Protein AF-A0A2P6V5V7-F1 (afdb_monomer_lite)

Radius of gyration: 40.24 Å; chains: 1; bounding box: 104×75×108 Å

Sequence (372 aa):
MPCLPVAATAAQQLISLRGFRGSRVQQALGVVDKLHEEAHAVVVPAEGKPRHLWEVLEFRSNGNIVETVLSDINANFHSSAGELQRLIPIQRKLTEIQNDVQEVLEAIGDVANDDNEMKKICISERLGRTAAMAQAAKSDHPLTHVPPQLASSGGRTPEMRMGSAILESYEFKLQGTHSSLKETLENIEQTRTVWHMQLDHQRNRVLRINLLISIMSLGSVMGAMPAAFFGMNLSSGLEEVPGVFWPVVQTSLAFGLACTALTYGYYKIGPKRRYKARLRDMRSLRDLLIYHLDDLDDVLDQVKDRARRGVGVTRKEFHHIVKEAVRGKPMSKEEVDLLYRVFDTNKDGFLELTEMVRVEEHIDDEFSRTHM

InterPro domains:
  IPR002048 EF-hand domain [PS50222] (331-366)
  IPR002048 EF-hand domain [cd00051] (313-358)
  IPR011992 EF-hand domain pair [SSF47473] (313-359)
  IPR018247 EF-Hand 1, calcium-binding site [PS00018] (344-356)
  IPR039204 Magnesium transporter MRS2-like [PTHR13890] (70-266)

pLDDT: mean 70.82, std 19.42, range [28.41, 94.44]

Organism: NCBI:txid554055

Foldseek 3Di:
DDDDDPDPPPPPPDPDDPDDDDDDDVVPVVVPVVVVPPPDDPDDDDDDDDDDPVVVVVPDPDPVPVVVVCVVLVVVLCVLVVVLVVLVVVLVVLVVVLVVLVVVLVVLVVCLPDPVSLVVVPVVVVVVVVVVVVVVVVDPDPDPPPDPVVPPPPDQDPVSVVSSVVSVVVSVVSVVVSVVSVVVSVVSVVVSVVSVVVSVVSVVVVVVVVVLVVLLVQLVCQLCVLVVVVVDPDPPVQVPDPPSVVVSNVVSNVRSVVSSVVVVCCVVVVVVVVVVVVVLLVVLVVCCVPQPPVLVVQLLVVQLVVLVVVFFQALVNSLVSQQVSDPDDRRDPSNSVSVQVVQPPVPPRTRHNVSSVVVVVVVVVVVVVVVD

Secondary structure (DSSP, 8-state):
--------SSSSS----------TTTTTTSSTTTTTT----------S----HHHHHHS--STHHHHHHHHHHHHHHHHHHHHHHHHHHHHHHHHHHHHHHHHHHHHHHHHHH-HHHHHHH-HHHHHHHHHHHHHHTT--S--S---GGG---SS--HHHHHHHHHHHHHHHHHHHHHHHHHHHHHHHHHHHHHHHHHHHHHHHHHHHHHHHHHHHHHHHHHHHHHHHHHTSS---S-SSSTT-HHHHHHHHHHHHHHHHHHHHHHHHHHHHHHHHHHHHHHHHHHHHHHHSHHHHHHHHHHHHHHHTTT--EEHHHHHHHHHHH--SSPPPHHHHHHHHHHH-SS-SSEE-HHHHHHHHHHHHHHHHHH--

Structure (mmCIF, N/CA/C/O backbone):
data_AF-A0A2P6V5V7-F1
#
_entry.id   AF-A0A2P6V5V7-F1
#
loop_
_atom_site.group_PDB
_atom_site.id
_atom_site.type_symbol
_atom_site.label_atom_id
_atom_site.label_alt_id
_atom_site.label_comp_id
_atom_site.label_asym_id
_atom_site.label_entity_id
_atom_site.label_seq_id
_atom_site.pdbx_PDB_ins_code
_atom_site.Cartn_x
_atom_site.Cartn_y
_atom_site.Cartn_z
_atom_site.occupancy
_atom_site.B_iso_or_equiv
_atom_site.auth_seq_id
_atom_site.auth_comp_id
_atom_site.auth_asym_id
_atom_site.auth_atom_id
_atom_site.pdbx_PDB_model_num
ATOM 1 N N . MET A 1 1 ? 10.209 54.767 -6.754 1.00 30.48 1 MET A N 1
ATOM 2 C CA . MET A 1 1 ? 10.778 54.553 -5.407 1.00 30.48 1 MET A CA 1
ATOM 3 C C . MET A 1 1 ? 9.628 54.617 -4.413 1.00 30.48 1 MET A C 1
ATOM 5 O O . MET A 1 1 ? 8.764 55.464 -4.602 1.00 30.48 1 MET A O 1
ATOM 9 N N . PRO A 1 2 ? 9.530 53.642 -3.506 1.00 40.81 2 PRO A N 1
ATOM 10 C CA . PRO A 1 2 ? 8.288 52.911 -3.247 1.00 40.81 2 PRO A CA 1
ATOM 11 C C . PRO A 1 2 ? 7.766 53.135 -1.822 1.00 40.81 2 PRO A C 1
ATOM 13 O O . PRO A 1 2 ? 8.550 53.517 -0.967 1.00 40.81 2 PRO A O 1
ATOM 16 N N . CYS A 1 3 ? 6.495 52.820 -1.546 1.00 29.88 3 CYS A N 1
ATOM 17 C CA . CYS A 1 3 ? 6.087 52.333 -0.223 1.00 29.88 3 CYS A CA 1
ATOM 18 C C . CYS A 1 3 ? 4.812 51.472 -0.303 1.00 29.88 3 CYS A C 1
ATOM 20 O O . CYS A 1 3 ? 3.781 51.879 -0.829 1.00 29.88 3 CYS A O 1
ATOM 22 N N . LEU A 1 4 ? 5.007 50.258 0.208 1.00 35.53 4 LEU A N 1
ATOM 23 C CA . LEU A 1 4 ? 4.166 49.078 0.440 1.00 35.53 4 LEU A CA 1
ATOM 24 C C . LEU A 1 4 ? 3.046 49.323 1.497 1.00 35.53 4 LEU A C 1
ATOM 26 O O . LEU A 1 4 ? 2.938 50.434 2.011 1.00 35.53 4 LEU A O 1
ATOM 30 N N . PRO A 1 5 ? 2.169 48.336 1.795 1.00 43.34 5 PRO A N 1
ATOM 31 C CA . PRO A 1 5 ? 0.727 48.515 1.849 1.00 43.34 5 PRO A CA 1
ATOM 32 C C . PRO A 1 5 ? 0.117 48.379 3.253 1.00 43.34 5 PRO A C 1
ATOM 34 O O . PRO A 1 5 ? 0.712 47.878 4.206 1.00 43.34 5 PRO A O 1
ATOM 37 N N . VAL A 1 6 ? -1.143 48.799 3.329 1.00 38.38 6 VAL A N 1
ATOM 38 C CA . VAL A 1 6 ? -2.053 48.677 4.469 1.00 38.38 6 VAL A CA 1
ATOM 39 C C . VAL A 1 6 ? -2.501 47.219 4.627 1.00 38.38 6 VAL A C 1
ATOM 41 O O . VAL A 1 6 ? -3.401 46.763 3.931 1.00 38.38 6 VAL A O 1
ATOM 44 N N . ALA A 1 7 ? -1.870 46.485 5.545 1.00 32.78 7 ALA A N 1
ATOM 45 C CA . ALA A 1 7 ? -2.380 45.212 6.076 1.00 32.78 7 ALA A CA 1
ATOM 46 C C . ALA A 1 7 ? -1.884 44.937 7.515 1.00 32.78 7 ALA A C 1
ATOM 48 O O . ALA A 1 7 ? -1.758 43.792 7.936 1.00 32.78 7 ALA A O 1
ATOM 49 N N . ALA A 1 8 ? -1.579 45.994 8.278 1.00 34.41 8 ALA A N 1
ATOM 50 C CA . ALA A 1 8 ? -0.990 45.911 9.620 1.00 34.41 8 ALA A CA 1
ATOM 51 C C . ALA A 1 8 ? -1.989 46.184 10.763 1.00 34.41 8 ALA A C 1
ATOM 53 O O . ALA A 1 8 ? -1.580 46.467 11.885 1.00 34.41 8 ALA A O 1
ATOM 54 N N . THR A 1 9 ? -3.300 46.100 10.520 1.00 37.56 9 THR A N 1
ATOM 55 C CA . THR A 1 9 ? -4.314 46.513 11.511 1.00 37.56 9 THR A CA 1
ATOM 56 C C . THR A 1 9 ? -5.326 45.408 11.814 1.00 37.56 9 THR A C 1
ATOM 58 O O . THR A 1 9 ? -6.528 45.633 11.837 1.00 37.56 9 THR A O 1
ATOM 61 N N . ALA A 1 10 ? -4.827 44.195 12.057 1.00 30.39 10 ALA A N 1
ATOM 62 C CA . ALA A 1 10 ? -5.596 43.112 12.684 1.00 30.39 10 ALA A CA 1
ATOM 63 C C . ALA A 1 10 ? -4.746 42.251 13.645 1.00 30.39 10 ALA A C 1
ATOM 65 O O . ALA A 1 10 ? -5.165 41.178 14.060 1.00 30.39 10 ALA A O 1
ATOM 66 N N . ALA A 1 11 ? -3.548 42.720 14.021 1.00 32.75 11 ALA A N 1
ATOM 67 C CA . ALA A 1 11 ? -2.608 41.999 14.887 1.00 32.75 11 ALA A CA 1
ATOM 68 C C . ALA A 1 11 ? -2.654 42.448 16.364 1.00 32.75 11 ALA A C 1
ATOM 70 O O . ALA A 1 11 ? -1.737 42.155 17.127 1.00 32.75 11 ALA A O 1
ATOM 71 N N . GLN A 1 12 ? -3.694 43.176 16.786 1.00 35.03 12 GLN A N 1
ATOM 72 C CA . GLN A 1 12 ? -3.687 43.873 18.081 1.00 35.03 12 GLN A CA 1
ATOM 73 C C . GLN A 1 12 ? -4.920 43.653 18.959 1.00 35.03 12 GLN A C 1
ATOM 75 O O . GLN A 1 12 ? -5.215 44.454 19.840 1.00 35.03 12 GLN A O 1
ATOM 80 N N . GLN A 1 13 ? -5.583 42.511 18.794 1.00 33.59 13 GLN A N 1
ATOM 81 C CA . GLN A 1 13 ? -6.453 41.935 19.816 1.00 33.59 13 GLN A CA 1
ATOM 82 C C . GLN A 1 13 ? -6.222 40.428 19.848 1.00 33.59 13 GLN A C 1
ATOM 84 O O . GLN A 1 13 ? -6.780 39.713 19.030 1.00 33.59 13 GLN A O 1
ATOM 89 N N . LEU A 1 14 ? -5.336 39.989 20.749 1.00 29.20 14 LEU A N 1
ATOM 90 C CA . LEU A 1 14 ? -5.331 38.694 21.467 1.00 29.20 14 LEU A CA 1
ATOM 91 C C . LEU A 1 14 ? -3.939 38.402 22.071 1.00 29.20 14 LEU A C 1
ATOM 93 O O . LEU A 1 14 ? -3.447 37.278 22.068 1.00 29.20 14 LEU A O 1
ATOM 97 N N . ILE A 1 15 ? -3.301 39.424 22.653 1.00 33.56 15 ILE A N 1
ATOM 98 C CA . ILE A 1 15 ? -2.250 39.241 23.662 1.00 33.56 15 ILE A CA 1
ATOM 99 C C . ILE A 1 15 ? -2.913 39.460 25.017 1.00 33.56 15 ILE A C 1
ATOM 101 O O . ILE A 1 15 ? -2.916 40.565 25.541 1.00 33.56 15 ILE A O 1
ATOM 105 N N . SER A 1 16 ? -3.548 38.417 25.539 1.00 30.98 16 SER A N 1
ATOM 106 C CA . SER A 1 16 ? -3.687 38.147 26.973 1.00 30.98 16 SER A CA 1
ATOM 107 C C . SER A 1 16 ? -4.599 36.939 27.114 1.00 30.98 16 SER A C 1
ATOM 109 O O . SER A 1 16 ? -5.810 37.062 26.997 1.00 30.98 16 SER A O 1
ATOM 111 N N . LEU A 1 17 ? -3.994 35.764 27.266 1.00 29.59 17 LEU A N 1
ATOM 112 C CA . LEU A 1 17 ? -4.417 34.695 28.176 1.00 29.59 17 LEU A CA 1
ATOM 113 C C . LEU A 1 17 ? -3.411 33.557 28.009 1.00 29.59 17 LEU A C 1
ATOM 115 O O . LEU A 1 17 ? -3.624 32.526 27.379 1.00 29.59 17 LEU A O 1
ATOM 119 N N . ARG A 1 18 ? -2.228 33.828 28.555 1.00 35.03 18 ARG A N 1
ATOM 120 C CA . ARG A 1 18 ? -1.159 32.864 28.759 1.00 35.03 18 ARG A CA 1
ATOM 121 C C . ARG A 1 18 ? -1.463 32.178 30.091 1.00 35.03 18 ARG A C 1
ATOM 123 O O . ARG A 1 18 ? -1.219 32.762 31.140 1.00 35.03 18 ARG A O 1
ATOM 130 N N . GLY A 1 19 ? -2.011 30.969 30.058 1.00 32.53 19 GLY A N 1
ATOM 131 C CA . GLY A 1 19 ? -2.223 30.187 31.274 1.00 32.53 19 GLY A CA 1
ATOM 132 C C . GLY A 1 19 ? -2.954 28.877 31.014 1.00 32.53 19 GLY A C 1
ATOM 133 O O . GLY A 1 19 ? -4.085 28.897 30.562 1.00 32.53 19 GLY A O 1
ATOM 134 N N . PHE A 1 20 ? -2.300 27.768 31.370 1.00 29.66 20 PHE A N 1
ATOM 135 C CA . PHE A 1 20 ? -2.812 26.390 31.429 1.00 29.66 20 PHE A CA 1
ATOM 136 C C . PHE A 1 20 ? -2.824 25.528 30.149 1.00 29.66 20 PHE A C 1
ATOM 138 O O . PHE A 1 20 ? -3.820 25.335 29.468 1.00 29.66 20 PHE A O 1
ATOM 145 N N . ARG A 1 21 ? -1.649 24.928 29.903 1.00 38.50 21 ARG A N 1
ATOM 146 C CA . ARG A 1 21 ? -1.408 23.471 29.799 1.00 38.50 21 ARG A CA 1
ATOM 147 C C . ARG A 1 21 ? -2.552 22.575 29.272 1.00 38.50 21 ARG A C 1
ATOM 149 O O . ARG A 1 21 ? -3.440 22.204 30.025 1.00 38.50 21 ARG A O 1
ATOM 156 N N . GLY A 1 22 ? -2.299 22.005 28.088 1.00 38.75 22 GLY A N 1
ATOM 157 C CA . GLY A 1 22 ? -2.380 20.555 27.856 1.00 38.75 22 GLY A CA 1
ATOM 158 C C . GLY A 1 22 ? -3.547 20.042 27.008 1.00 38.75 22 GLY A C 1
ATOM 159 O O . GLY A 1 22 ? -4.610 19.779 27.540 1.00 38.75 22 GLY A O 1
ATOM 160 N N . SER A 1 23 ? -3.310 19.763 25.721 1.00 32.62 23 SER A N 1
ATOM 161 C CA . SER A 1 23 ? -3.599 18.462 25.082 1.00 32.62 23 SER A CA 1
ATOM 162 C C . SER A 1 23 ? -3.150 18.469 23.610 1.00 32.62 23 SER A C 1
ATOM 164 O O . SER A 1 23 ? -3.018 19.510 22.970 1.00 32.62 23 SER A O 1
ATOM 166 N N . ARG A 1 24 ? -2.839 17.278 23.098 1.00 36.53 24 ARG A N 1
ATOM 167 C CA . ARG A 1 24 ? -2.073 16.973 21.877 1.00 36.53 24 ARG A CA 1
ATOM 168 C C . ARG A 1 24 ? -2.806 17.184 20.540 1.00 36.53 24 ARG A C 1
ATOM 170 O O . ARG A 1 24 ? -2.356 16.659 19.530 1.00 36.53 24 ARG A O 1
ATOM 177 N N . VAL A 1 25 ? -3.899 17.939 20.482 1.00 38.09 25 VAL A N 1
ATOM 178 C CA . VAL A 1 25 ? -4.770 17.935 19.286 1.00 38.09 25 VAL A CA 1
ATOM 179 C C . VAL A 1 25 ? -4.465 19.069 18.291 1.00 38.09 25 VAL A C 1
ATOM 181 O O . VAL A 1 25 ? -4.728 18.929 17.103 1.00 38.09 25 VAL A O 1
ATOM 184 N N . GLN A 1 26 ? -3.782 20.146 18.697 1.00 34.56 26 GLN A N 1
ATOM 185 C CA . GLN A 1 26 ? -3.394 21.223 17.762 1.00 34.56 26 GLN A CA 1
ATOM 186 C C . GLN A 1 26 ? -2.060 21.003 17.025 1.00 34.56 26 GLN A C 1
ATOM 188 O O . GLN A 1 26 ? -1.773 21.716 16.067 1.00 34.56 26 GLN A O 1
ATOM 193 N N . GLN A 1 27 ? -1.259 20.001 17.403 1.00 38.09 27 GLN A N 1
ATOM 194 C CA . GLN A 1 27 ? -0.023 19.669 16.677 1.00 38.09 27 GLN A CA 1
ATOM 195 C C . GLN A 1 27 ? -0.263 18.887 15.377 1.00 38.09 27 GLN A C 1
ATOM 197 O O . GLN A 1 27 ? 0.656 18.777 14.575 1.00 38.09 27 GLN A O 1
ATOM 202 N N . ALA A 1 28 ? -1.475 18.380 15.129 1.00 33.62 28 ALA A N 1
ATOM 203 C CA . ALA A 1 28 ? -1.758 17.562 13.948 1.00 33.62 28 ALA A CA 1
ATOM 204 C C . ALA A 1 28 ? -2.157 18.376 12.701 1.00 33.62 28 ALA A C 1
ATOM 206 O O . ALA A 1 28 ? -1.912 17.933 11.583 1.00 33.62 28 ALA A O 1
ATOM 207 N N . LEU A 1 29 ? -2.718 19.580 12.861 1.00 35.28 29 LEU A N 1
ATOM 208 C CA . LEU A 1 29 ? -3.257 20.361 11.733 1.00 35.28 29 LEU A CA 1
ATOM 209 C C . LEU A 1 29 ? -2.297 21.423 11.174 1.00 35.28 29 LEU A C 1
ATOM 211 O O . LEU A 1 29 ? -2.483 21.871 10.051 1.00 35.28 29 LEU A O 1
ATOM 215 N N . GLY A 1 30 ? -1.223 21.765 11.892 1.00 32.75 30 GLY A N 1
ATOM 216 C CA . GLY A 1 30 ? -0.144 22.614 11.362 1.00 32.75 30 GLY A CA 1
ATOM 217 C C . GLY A 1 30 ? 0.934 21.855 10.576 1.00 32.75 30 GLY A C 1
ATOM 218 O O . GLY A 1 30 ? 1.826 22.478 10.008 1.00 32.75 30 GLY A O 1
ATOM 219 N N . VAL A 1 31 ? 0.888 20.518 10.562 1.00 36.81 31 VAL A N 1
ATOM 220 C CA . VAL A 1 31 ? 1.927 19.668 9.951 1.00 36.81 31 VAL A CA 1
ATOM 221 C C . VAL A 1 31 ? 1.595 19.307 8.500 1.00 36.81 31 VAL A C 1
ATOM 223 O O . VAL A 1 31 ? 2.505 19.046 7.721 1.00 36.81 31 VAL A O 1
ATOM 226 N N . VAL A 1 32 ? 0.325 19.359 8.090 1.00 35.25 32 VAL A N 1
ATOM 227 C CA . VAL A 1 32 ? -0.070 18.965 6.726 1.00 35.25 32 VAL A CA 1
ATOM 228 C C . VAL A 1 32 ? 0.287 20.037 5.688 1.00 35.25 32 VAL A C 1
ATOM 230 O O . VAL A 1 32 ? 0.811 19.682 4.637 1.00 35.25 32 VAL A O 1
ATOM 233 N N . ASP A 1 33 ? 0.162 21.329 6.008 1.00 32.59 33 ASP A N 1
ATOM 234 C CA . ASP A 1 33 ? 0.596 22.401 5.090 1.00 32.59 33 ASP A CA 1
ATOM 235 C C . ASP A 1 33 ? 2.107 22.678 5.142 1.00 32.59 33 ASP A C 1
ATOM 237 O O . ASP A 1 33 ? 2.679 23.194 4.185 1.00 32.59 33 ASP A O 1
ATOM 241 N N . LYS A 1 34 ? 2.803 22.254 6.207 1.00 33.31 34 LYS A N 1
ATOM 242 C CA . LYS A 1 34 ? 4.270 22.368 6.299 1.00 33.31 34 LYS A CA 1
ATOM 243 C C . LYS A 1 34 ? 5.037 21.230 5.618 1.00 33.31 34 LYS A C 1
ATOM 245 O O . LYS A 1 34 ? 6.226 21.375 5.346 1.00 33.31 34 LYS A O 1
ATOM 250 N N . LEU A 1 35 ? 4.376 20.117 5.292 1.00 30.28 35 LEU A N 1
ATOM 251 C CA . LEU A 1 35 ? 4.998 18.975 4.608 1.00 30.28 35 LEU A CA 1
ATOM 252 C C . LEU A 1 35 ? 5.067 19.122 3.079 1.00 30.28 35 LEU A C 1
ATOM 254 O O . LEU A 1 35 ? 5.766 18.338 2.437 1.00 30.28 35 LEU A O 1
ATOM 258 N N . HIS A 1 36 ? 4.400 20.120 2.489 1.00 34.56 36 HIS A N 1
ATOM 259 C CA . HIS A 1 36 ? 4.520 20.396 1.053 1.00 34.56 36 HIS A CA 1
ATOM 260 C C . HIS A 1 36 ? 5.715 21.316 0.722 1.00 34.56 36 HIS A C 1
ATOM 262 O O . HIS A 1 36 ? 6.181 21.323 -0.418 1.00 34.56 36 HIS A O 1
ATOM 268 N N . GLU A 1 37 ? 6.266 22.049 1.698 1.00 37.75 37 GLU A N 1
ATOM 269 C CA . GLU A 1 37 ? 7.321 23.048 1.442 1.00 37.75 37 GLU A CA 1
ATOM 270 C C . GLU A 1 37 ? 8.671 22.755 2.135 1.00 37.75 37 GLU A C 1
ATOM 272 O O . GLU A 1 37 ? 9.689 23.313 1.736 1.00 37.75 37 GLU A O 1
ATOM 277 N N . GLU A 1 38 ? 8.743 21.795 3.071 1.00 30.23 38 GLU A N 1
ATOM 278 C CA . GLU A 1 38 ? 9.989 21.414 3.774 1.00 30.23 38 GLU A CA 1
ATOM 279 C C . GLU A 1 38 ? 10.394 19.929 3.596 1.00 30.23 38 GLU A C 1
ATOM 281 O O . GLU A 1 38 ? 10.927 19.294 4.504 1.00 30.23 38 GLU A O 1
ATOM 286 N N . ALA A 1 39 ? 10.243 19.350 2.398 1.00 32.66 39 ALA A N 1
ATOM 287 C CA . ALA A 1 39 ? 10.830 18.036 2.060 1.00 32.66 39 ALA A CA 1
ATOM 288 C C . ALA A 1 39 ? 12.361 18.087 1.810 1.00 32.66 39 ALA A C 1
ATOM 290 O O . ALA A 1 39 ? 12.907 17.325 1.011 1.00 32.66 39 ALA A O 1
ATOM 291 N N . HIS A 1 40 ? 13.063 18.984 2.503 1.00 35.44 40 HIS A N 1
ATOM 292 C CA . HIS A 1 40 ? 14.517 19.097 2.520 1.00 35.44 40 HIS A CA 1
ATOM 293 C C . HIS A 1 40 ? 14.997 19.395 3.944 1.00 35.44 40 HIS A C 1
ATOM 295 O O . HIS A 1 40 ? 15.332 20.531 4.243 1.00 35.44 40 HIS A O 1
ATOM 301 N N . ALA A 1 41 ? 15.057 18.381 4.814 1.00 28.41 41 ALA A N 1
ATOM 302 C CA . ALA A 1 41 ? 16.005 18.345 5.938 1.00 28.41 41 ALA A CA 1
ATOM 303 C C . ALA A 1 41 ? 15.940 17.008 6.701 1.00 28.41 41 ALA A C 1
ATOM 305 O O . ALA A 1 41 ? 15.395 16.920 7.796 1.00 28.41 41 ALA A O 1
ATOM 306 N N . VAL A 1 42 ? 16.576 15.965 6.164 1.00 29.41 42 VAL A N 1
ATOM 307 C CA . VAL A 1 42 ? 17.309 15.032 7.034 1.00 29.41 42 VAL A CA 1
ATOM 308 C C . VAL A 1 42 ? 18.749 15.528 7.012 1.00 29.41 42 VAL A C 1
ATOM 310 O O . VAL A 1 42 ? 19.419 15.470 5.983 1.00 29.41 42 VAL A O 1
ATOM 313 N N . VAL A 1 43 ? 19.175 16.125 8.124 1.00 28.64 43 VAL A N 1
ATOM 314 C CA . VAL A 1 43 ? 20.498 16.731 8.291 1.00 28.64 43 VAL A CA 1
ATOM 315 C C . VAL A 1 43 ? 21.552 15.626 8.373 1.00 28.64 43 VAL A C 1
ATOM 317 O O . VAL A 1 43 ? 21.651 14.922 9.373 1.00 28.64 43 VAL A O 1
ATOM 320 N N . VAL A 1 44 ? 22.365 15.509 7.325 1.00 30.09 44 VAL A N 1
ATOM 321 C CA . VAL A 1 44 ? 23.724 14.953 7.385 1.00 30.09 44 VAL A CA 1
ATOM 322 C C . VAL A 1 44 ? 24.667 16.121 7.068 1.00 30.09 44 VAL A C 1
ATOM 324 O O . VAL A 1 44 ? 24.418 16.831 6.091 1.00 30.09 44 VAL A O 1
ATOM 327 N N . PRO A 1 45 ? 25.711 16.390 7.872 1.00 35.19 45 PRO A N 1
ATOM 328 C CA . PRO A 1 45 ? 26.550 17.561 7.671 1.00 35.19 45 PRO A CA 1
ATOM 329 C C . PRO A 1 45 ? 27.582 17.276 6.574 1.00 35.19 45 PRO A C 1
ATOM 331 O O . PRO A 1 45 ? 28.549 16.563 6.819 1.00 35.19 45 PRO A O 1
ATOM 334 N N . ALA A 1 46 ? 27.373 17.817 5.372 1.00 33.72 46 ALA A N 1
ATOM 335 C CA . ALA A 1 46 ? 28.436 18.201 4.433 1.00 33.72 46 ALA A CA 1
ATOM 336 C C . ALA A 1 46 ? 27.843 18.968 3.233 1.00 33.72 46 ALA A C 1
ATOM 338 O O . ALA A 1 46 ? 27.150 18.401 2.394 1.00 33.72 46 ALA A O 1
ATOM 339 N N . GLU A 1 47 ? 28.108 20.274 3.212 1.00 36.91 47 GLU A N 1
ATOM 340 C CA . GLU A 1 47 ? 28.182 21.201 2.070 1.00 36.91 47 GLU A CA 1
ATOM 341 C C . GLU A 1 47 ? 27.425 20.863 0.759 1.00 36.91 47 GLU A C 1
ATOM 343 O O . GLU A 1 47 ? 27.907 20.175 -0.136 1.00 36.91 47 GLU A O 1
ATOM 348 N N . GLY A 1 48 ? 26.271 21.512 0.575 1.00 40.59 48 GLY A N 1
ATOM 349 C CA . GLY A 1 48 ? 26.114 22.509 -0.494 1.00 40.59 48 GLY A CA 1
ATOM 350 C C . GLY A 1 48 ? 26.277 22.103 -1.967 1.00 40.59 48 GLY A C 1
ATOM 351 O O . GLY A 1 48 ? 26.833 22.894 -2.724 1.00 40.59 48 GLY A O 1
ATOM 352 N N . LYS A 1 49 ? 25.772 20.948 -2.425 1.00 37.19 49 LYS A N 1
ATOM 353 C CA . LYS A 1 49 ? 25.354 20.753 -3.837 1.00 37.19 49 LYS A CA 1
ATOM 354 C C . LYS A 1 49 ? 24.458 19.512 -4.000 1.00 37.19 49 LYS A C 1
ATOM 356 O O . LYS A 1 49 ? 24.758 18.485 -3.394 1.00 37.19 49 LYS A O 1
ATOM 361 N N . PRO A 1 50 ? 23.387 19.551 -4.819 1.00 37.66 50 PRO A N 1
ATOM 362 C CA . PRO A 1 50 ? 22.567 18.372 -5.088 1.00 37.66 50 PRO A CA 1
ATOM 363 C C . PRO A 1 50 ? 23.367 17.381 -5.940 1.00 37.66 50 PRO A C 1
ATOM 365 O O . PRO A 1 50 ? 23.553 17.590 -7.137 1.00 37.66 50 PRO A O 1
ATOM 368 N N . ARG A 1 51 ? 23.871 16.317 -5.313 1.00 37.34 51 ARG A N 1
ATOM 369 C CA . ARG A 1 51 ? 24.590 15.246 -6.009 1.00 37.34 51 ARG A CA 1
ATOM 370 C C . ARG A 1 51 ? 23.626 14.174 -6.492 1.00 37.34 51 ARG A C 1
ATOM 372 O O . ARG A 1 51 ? 22.704 13.771 -5.781 1.00 37.34 51 ARG A O 1
ATOM 379 N N . HIS A 1 52 ? 23.835 13.718 -7.718 1.00 34.44 52 HIS A N 1
ATOM 380 C CA . HIS A 1 52 ? 23.022 12.672 -8.321 1.00 34.44 52 HIS A CA 1
ATOM 381 C C . HIS A 1 52 ? 23.413 11.284 -7.789 1.00 34.44 52 HIS A C 1
ATOM 383 O O . HIS A 1 52 ? 24.545 11.054 -7.379 1.00 34.44 52 HIS A O 1
ATOM 389 N N . LEU A 1 53 ? 22.470 10.336 -7.829 1.00 40.03 53 LEU A N 1
ATOM 390 C CA . LEU A 1 53 ? 22.606 8.956 -7.326 1.00 40.03 53 LEU A CA 1
ATOM 391 C C . LEU A 1 53 ? 23.887 8.233 -7.792 1.00 40.03 53 LEU A C 1
ATOM 393 O O . LEU A 1 53 ? 24.418 7.405 -7.059 1.00 40.03 53 LEU A O 1
ATOM 397 N N . TRP A 1 54 ? 24.399 8.562 -8.979 1.00 44.69 54 TRP A N 1
ATOM 398 C CA . TRP A 1 54 ? 25.645 8.004 -9.510 1.00 44.69 54 TRP A CA 1
ATOM 399 C C . TRP A 1 54 ? 26.915 8.595 -8.866 1.00 44.69 54 TRP A C 1
ATOM 401 O O . TRP A 1 54 ? 27.861 7.852 -8.646 1.00 44.69 54 TRP A O 1
ATOM 411 N N . GLU A 1 55 ? 26.916 9.861 -8.432 1.00 40.44 55 GLU A N 1
ATOM 412 C CA . GLU A 1 55 ? 28.032 10.482 -7.685 1.00 40.44 55 GLU A CA 1
ATOM 413 C C . GLU A 1 55 ? 28.198 9.889 -6.271 1.00 40.44 55 GLU A C 1
ATOM 415 O O . GLU A 1 55 ? 29.288 9.897 -5.704 1.00 40.44 55 GLU A O 1
ATOM 420 N N . VAL A 1 56 ? 27.113 9.357 -5.697 1.00 42.31 56 VAL A N 1
ATOM 421 C CA . VAL A 1 56 ? 27.119 8.644 -4.406 1.00 42.31 56 VAL A CA 1
ATOM 422 C C . VAL A 1 56 ? 27.591 7.194 -4.568 1.00 42.31 56 VAL A C 1
ATOM 424 O O . VAL A 1 56 ? 28.243 6.657 -3.674 1.00 42.31 56 VAL A O 1
ATOM 427 N N . LEU A 1 57 ? 27.292 6.569 -5.711 1.00 40.47 57 LEU A N 1
ATOM 428 C CA . LEU A 1 57 ? 27.739 5.214 -6.049 1.00 40.47 57 LEU A CA 1
ATOM 429 C C . LEU A 1 57 ? 29.231 5.161 -6.407 1.00 40.47 57 LEU A C 1
ATOM 431 O O . LEU A 1 57 ? 29.899 4.190 -6.065 1.00 40.47 57 LEU A O 1
ATOM 435 N N . GLU A 1 58 ? 29.764 6.206 -7.039 1.00 43.19 58 GLU A N 1
ATOM 436 C CA . GLU A 1 58 ? 31.153 6.239 -7.511 1.00 43.19 58 GLU A CA 1
ATOM 437 C C . GLU A 1 58 ? 32.160 6.615 -6.404 1.00 43.19 58 GLU A C 1
ATOM 439 O O . GLU A 1 58 ? 33.289 6.132 -6.404 1.00 43.19 58 GLU A O 1
ATOM 444 N N . PHE A 1 59 ? 31.754 7.396 -5.392 1.00 32.78 59 PHE A N 1
ATOM 445 C CA . PHE A 1 59 ? 32.676 7.879 -4.350 1.00 32.78 59 PHE A CA 1
ATOM 446 C C . PHE A 1 59 ? 32.861 6.929 -3.150 1.00 32.78 59 PHE A C 1
ATOM 448 O O . PHE A 1 59 ? 33.669 7.197 -2.261 1.00 32.78 59 PHE A O 1
ATOM 455 N N . ARG A 1 60 ? 32.113 5.822 -3.064 1.00 44.56 60 ARG A N 1
ATOM 456 C CA . ARG A 1 60 ? 32.117 4.969 -1.860 1.00 44.56 60 ARG A CA 1
ATOM 457 C C . ARG A 1 60 ? 32.094 3.477 -2.198 1.00 44.56 60 ARG A C 1
ATOM 459 O O . ARG A 1 60 ? 31.366 2.698 -1.595 1.00 44.56 60 ARG A O 1
ATOM 466 N N . SER A 1 61 ? 32.947 3.080 -3.139 1.00 39.19 61 SER A N 1
ATOM 467 C CA . SER A 1 61 ? 33.275 1.690 -3.499 1.00 39.19 61 SER A CA 1
ATOM 468 C C . SER A 1 61 ? 34.040 0.931 -2.388 1.00 39.19 61 SER A C 1
ATOM 470 O O . SER A 1 61 ? 35.011 0.231 -2.656 1.00 39.19 61 SER A O 1
ATOM 472 N N . ASN A 1 62 ? 33.609 1.043 -1.131 1.00 38.44 62 ASN A N 1
ATOM 473 C CA . ASN A 1 62 ? 34.041 0.163 -0.044 1.00 38.44 62 ASN A CA 1
ATOM 474 C C . ASN A 1 62 ? 32.779 -0.573 0.425 1.00 38.44 62 ASN A C 1
ATOM 476 O O . ASN A 1 62 ? 31.782 0.090 0.708 1.00 38.44 62 ASN A O 1
ATOM 480 N N . GLY A 1 63 ? 32.803 -1.911 0.473 1.00 48.66 63 GLY A N 1
ATOM 481 C CA . GLY A 1 63 ? 31.652 -2.833 0.603 1.00 48.66 63 GLY A CA 1
ATOM 482 C C . GLY A 1 63 ? 30.632 -2.590 1.731 1.00 48.66 63 GLY A C 1
ATOM 483 O O . GLY A 1 63 ? 29.606 -3.259 1.788 1.00 48.66 63 GLY A O 1
ATOM 484 N N . ASN A 1 64 ? 30.840 -1.580 2.567 1.00 53.62 64 ASN A N 1
ATOM 485 C CA . ASN A 1 64 ? 30.017 -1.240 3.715 1.00 53.62 64 ASN A CA 1
ATOM 486 C C . ASN A 1 64 ? 28.631 -0.680 3.334 1.00 53.62 64 ASN A C 1
ATOM 488 O O . ASN A 1 64 ? 27.712 -0.804 4.132 1.00 53.62 64 ASN A O 1
ATOM 492 N N . ILE A 1 65 ? 28.415 -0.064 2.157 1.00 54.56 65 ILE A N 1
ATOM 493 C CA . ILE A 1 65 ? 27.089 0.529 1.853 1.00 54.56 65 ILE A CA 1
ATOM 494 C C . ILE A 1 65 ? 26.025 -0.543 1.649 1.00 54.56 65 ILE A C 1
ATOM 496 O O . ILE A 1 65 ? 24.943 -0.436 2.218 1.00 54.56 65 ILE A O 1
ATOM 500 N N . VAL A 1 66 ? 26.314 -1.566 0.846 1.00 55.16 66 VAL A N 1
ATOM 501 C CA . VAL A 1 66 ? 25.341 -2.632 0.583 1.00 55.16 66 VAL A CA 1
ATOM 502 C C . VAL A 1 66 ? 24.984 -3.325 1.890 1.00 55.16 66 VAL A C 1
ATOM 504 O O . VAL A 1 66 ? 23.803 -3.512 2.151 1.00 55.16 66 VAL A O 1
ATOM 507 N N . GLU A 1 67 ? 25.970 -3.592 2.747 1.00 58.09 67 GLU A N 1
ATOM 508 C CA . GLU A 1 67 ? 25.750 -4.176 4.070 1.00 58.09 67 GLU A CA 1
ATOM 509 C C . GLU A 1 67 ? 24.982 -3.245 5.010 1.00 58.09 67 GLU A C 1
ATOM 511 O O . GLU A 1 67 ? 24.071 -3.709 5.682 1.00 58.09 67 GLU A O 1
ATOM 516 N N . THR A 1 68 ? 25.264 -1.938 5.032 1.00 59.91 68 THR A N 1
ATOM 517 C CA . THR A 1 68 ? 24.496 -0.984 5.857 1.00 59.91 68 THR A CA 1
ATOM 518 C C . THR A 1 68 ? 23.057 -0.829 5.379 1.00 59.91 68 THR A C 1
ATOM 520 O O . THR A 1 68 ? 22.147 -0.844 6.196 1.00 59.91 68 THR A O 1
ATOM 523 N N . VAL A 1 69 ? 22.815 -0.758 4.067 1.00 59.47 69 VAL A N 1
ATOM 524 C CA . VAL A 1 69 ? 21.463 -0.654 3.502 1.00 59.47 69 VAL A CA 1
ATOM 525 C C . VAL A 1 69 ? 20.702 -1.966 3.680 1.00 59.47 69 VAL A C 1
ATOM 527 O O . VAL A 1 69 ? 19.521 -1.932 4.025 1.00 59.47 69 VAL A O 1
ATOM 530 N N . LEU A 1 70 ? 21.354 -3.122 3.500 1.00 64.88 70 LEU A N 1
ATOM 531 C CA . LEU A 1 70 ? 20.749 -4.413 3.832 1.00 64.88 70 LEU A CA 1
ATOM 532 C C . LEU A 1 70 ? 20.459 -4.508 5.325 1.00 64.88 70 LEU A C 1
ATOM 534 O O . LEU A 1 70 ? 19.373 -4.943 5.679 1.00 64.88 70 LEU A O 1
ATOM 538 N N . SER A 1 71 ? 21.393 -4.099 6.183 1.00 67.31 71 SER A N 1
ATOM 539 C CA . SER A 1 71 ? 21.245 -4.129 7.638 1.00 67.31 71 SER A CA 1
ATOM 540 C C . SER A 1 71 ? 20.092 -3.237 8.088 1.00 67.31 71 SER A C 1
ATOM 542 O O . SER A 1 71 ? 19.231 -3.701 8.826 1.00 67.31 71 SER A O 1
ATOM 544 N N . ASP A 1 72 ? 19.978 -2.019 7.556 1.00 67.38 72 ASP A N 1
ATOM 545 C CA . ASP A 1 72 ? 18.872 -1.103 7.848 1.00 67.38 72 ASP A CA 1
ATOM 546 C C . ASP A 1 72 ? 17.526 -1.657 7.368 1.00 67.38 72 ASP A C 1
ATOM 548 O O . ASP A 1 72 ? 16.516 -1.557 8.067 1.00 67.38 72 ASP A O 1
ATOM 552 N N . ILE A 1 73 ? 17.470 -2.249 6.172 1.00 66.31 73 ILE A N 1
ATOM 553 C CA . ILE A 1 73 ? 16.246 -2.884 5.660 1.00 66.31 73 ILE A CA 1
ATOM 554 C C . ILE A 1 73 ? 15.885 -4.102 6.517 1.00 66.31 73 ILE A C 1
ATOM 556 O O . ILE A 1 73 ? 14.721 -4.282 6.877 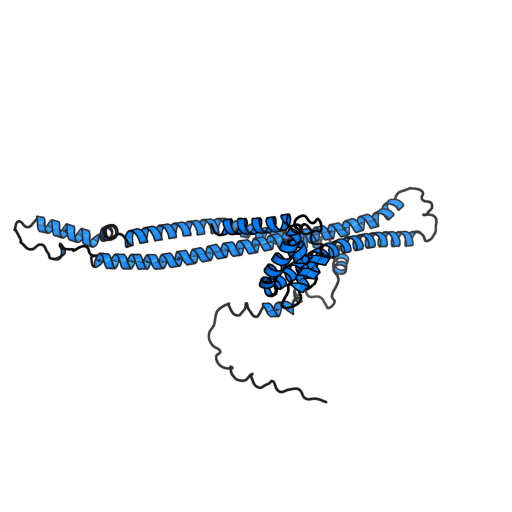1.00 66.31 73 ILE A O 1
ATOM 560 N N . ASN A 1 74 ? 16.877 -4.918 6.864 1.00 69.25 74 ASN A N 1
ATOM 561 C CA . ASN A 1 74 ? 16.705 -6.145 7.622 1.00 69.25 74 ASN A CA 1
ATOM 562 C C . ASN A 1 74 ? 16.283 -5.858 9.070 1.00 69.25 74 ASN A C 1
ATOM 564 O O . ASN A 1 74 ? 15.349 -6.486 9.564 1.00 69.25 74 ASN A O 1
ATOM 568 N N . ALA A 1 75 ? 16.902 -4.874 9.724 1.00 71.69 75 ALA A N 1
ATOM 569 C CA . ALA A 1 75 ? 16.562 -4.435 11.074 1.00 71.69 75 ALA A CA 1
ATOM 570 C C . ALA A 1 75 ? 15.133 -3.876 11.139 1.00 71.69 75 ALA A C 1
ATOM 572 O O . ALA A 1 75 ? 14.359 -4.281 12.005 1.00 71.69 75 ALA A O 1
ATOM 573 N N . ASN A 1 76 ? 14.748 -3.025 10.180 1.00 68.00 76 ASN A N 1
ATOM 574 C CA . ASN A 1 76 ? 13.396 -2.458 10.114 1.00 68.00 76 ASN A CA 1
ATOM 575 C C . ASN A 1 76 ? 12.317 -3.507 9.803 1.00 68.00 76 ASN A C 1
ATOM 577 O O . ASN A 1 76 ? 11.182 -3.393 10.266 1.00 68.00 76 ASN A O 1
ATOM 581 N N . PHE A 1 77 ? 12.642 -4.534 9.015 1.00 67.12 77 PHE A N 1
ATOM 582 C CA . PHE A 1 77 ? 11.713 -5.628 8.735 1.00 67.12 77 PHE A CA 1
ATOM 583 C C . PHE A 1 77 ? 11.474 -6.499 9.976 1.00 67.12 77 PHE A C 1
ATOM 585 O O . PHE A 1 77 ? 10.328 -6.813 10.299 1.00 67.12 77 PHE A O 1
ATOM 592 N N . HIS A 1 78 ? 12.544 -6.846 10.697 1.00 66.44 78 HIS A N 1
ATOM 593 C CA . HIS A 1 78 ? 12.455 -7.673 11.901 1.00 66.44 78 HIS A CA 1
ATOM 594 C C . HIS A 1 78 ? 11.758 -6.954 13.061 1.00 66.44 78 HIS A C 1
ATOM 596 O O . HIS A 1 78 ? 10.973 -7.591 13.764 1.00 66.44 78 HIS A O 1
ATOM 602 N N . SER A 1 79 ? 11.981 -5.646 13.245 1.00 69.62 79 SER A N 1
ATOM 603 C CA . SER A 1 79 ? 11.269 -4.871 14.272 1.00 69.62 79 SER A CA 1
ATOM 604 C C . SER A 1 79 ? 9.763 -4.839 13.999 1.00 69.62 79 SER A C 1
ATOM 606 O O . SER A 1 79 ? 8.976 -5.234 14.856 1.00 69.62 79 SER A O 1
ATOM 608 N N . SER A 1 80 ? 9.368 -4.492 12.770 1.00 68.31 80 SER A N 1
ATOM 609 C CA . SER A 1 80 ? 7.960 -4.374 12.365 1.00 68.31 80 SER A CA 1
ATOM 610 C C . SER A 1 80 ? 7.204 -5.705 12.465 1.00 68.31 80 SER A C 1
ATOM 612 O O . SER A 1 80 ? 6.088 -5.770 12.979 1.00 68.31 80 SER A O 1
ATOM 614 N N . ALA A 1 81 ? 7.812 -6.799 11.993 1.00 70.38 81 ALA A N 1
ATOM 615 C CA . ALA A 1 81 ? 7.196 -8.123 12.044 1.00 70.38 81 ALA A CA 1
ATOM 616 C C . ALA A 1 81 ? 7.113 -8.675 13.479 1.00 70.38 81 ALA A C 1
ATOM 618 O O . ALA A 1 81 ? 6.116 -9.304 13.842 1.00 70.38 81 ALA A O 1
ATOM 619 N N . GLY A 1 82 ? 8.134 -8.419 14.306 1.00 76.38 82 GLY A N 1
ATOM 620 C CA . GLY A 1 82 ? 8.154 -8.829 15.710 1.00 76.38 82 GLY A CA 1
ATOM 621 C C . GLY A 1 82 ? 7.118 -8.089 16.560 1.00 76.38 82 GLY A C 1
ATOM 622 O O . GLY A 1 82 ? 6.463 -8.698 17.407 1.00 76.38 82 GLY A O 1
ATOM 623 N N . GLU A 1 83 ? 6.916 -6.796 16.308 1.00 75.81 83 GLU A N 1
ATOM 624 C CA . GLU A 1 83 ? 5.876 -5.999 16.968 1.00 75.81 83 GLU A CA 1
ATOM 625 C C . GLU A 1 83 ? 4.466 -6.470 16.583 1.00 75.81 83 GLU A C 1
ATOM 627 O O . GLU A 1 83 ? 3.615 -6.633 17.462 1.00 75.81 83 GLU A O 1
ATOM 632 N N . LEU A 1 84 ? 4.238 -6.819 15.311 1.00 76.50 84 LEU A N 1
ATOM 633 C CA . LEU A 1 84 ? 2.959 -7.374 14.854 1.00 76.50 84 LEU A CA 1
ATOM 634 C C . LEU A 1 84 ? 2.637 -8.721 15.525 1.00 76.50 84 LEU A C 1
ATOM 636 O O . LEU A 1 84 ? 1.500 -8.966 15.928 1.00 76.50 84 LEU A O 1
ATOM 640 N N . GLN A 1 85 ? 3.639 -9.591 15.689 1.00 82.19 85 GLN A N 1
ATOM 641 C CA . GLN A 1 85 ? 3.463 -10.878 16.369 1.00 82.19 85 GLN A CA 1
ATOM 642 C C . GLN A 1 85 ? 3.114 -10.721 17.851 1.00 82.19 85 GLN A C 1
ATOM 644 O O . GLN A 1 85 ? 2.352 -11.528 18.382 1.00 82.19 85 GLN A O 1
ATOM 649 N N . ARG A 1 86 ? 3.619 -9.675 18.518 1.00 82.56 86 ARG A N 1
ATOM 650 C CA . ARG A 1 86 ? 3.256 -9.359 19.910 1.00 82.56 86 ARG A CA 1
ATOM 651 C C . ARG A 1 86 ? 1.821 -8.852 20.047 1.00 82.56 86 ARG A C 1
ATOM 653 O O . ARG A 1 86 ? 1.225 -9.033 21.106 1.00 82.56 86 ARG A O 1
ATOM 660 N N . LEU A 1 87 ? 1.256 -8.267 18.992 1.00 84.25 87 LEU A N 1
ATOM 661 C CA . LEU A 1 87 ? -0.097 -7.712 19.000 1.00 84.25 87 LEU A CA 1
ATOM 662 C C . LEU A 1 87 ? -1.187 -8.794 18.952 1.00 84.25 87 LEU A C 1
ATOM 664 O O . LEU A 1 87 ? -2.220 -8.647 19.595 1.00 84.25 87 LEU A O 1
ATOM 668 N N . ILE A 1 88 ? -0.937 -9.912 18.263 1.00 87.00 88 ILE A N 1
ATOM 669 C CA . ILE A 1 88 ? -1.886 -11.035 18.124 1.00 87.00 88 ILE A CA 1
ATOM 670 C C . ILE A 1 88 ? -2.354 -11.608 19.479 1.00 87.00 88 ILE A C 1
ATOM 672 O O . ILE A 1 88 ? -3.564 -11.711 19.693 1.00 87.00 88 ILE A O 1
ATOM 676 N N . PRO A 1 89 ? -1.463 -11.993 20.418 1.00 87.75 89 PRO A N 1
ATOM 677 C CA . PRO A 1 89 ? -1.895 -12.520 21.709 1.00 87.75 89 PRO A CA 1
ATOM 678 C C . PRO A 1 89 ? -2.584 -11.461 22.576 1.00 87.75 89 PRO A C 1
ATOM 680 O O . PRO A 1 89 ? -3.469 -11.810 23.352 1.00 87.75 89 PRO A O 1
ATOM 683 N N . ILE A 1 90 ? -2.212 -10.182 22.439 1.00 87.12 90 ILE A N 1
ATOM 684 C CA . ILE A 1 90 ? -2.877 -9.078 23.142 1.00 87.12 90 ILE A CA 1
ATOM 685 C C . ILE A 1 90 ? -4.306 -8.930 22.625 1.00 87.12 90 ILE A C 1
ATOM 687 O O . ILE A 1 90 ? -5.227 -8.951 23.429 1.00 87.12 90 ILE A O 1
ATOM 691 N N . GLN A 1 91 ? -4.495 -8.869 21.303 1.00 89.56 91 GLN A N 1
ATOM 692 C CA . GLN A 1 91 ? -5.811 -8.796 20.666 1.00 89.56 91 GLN A CA 1
ATOM 693 C C . GLN A 1 91 ? -6.705 -9.955 21.118 1.00 89.56 91 GLN A C 1
ATOM 695 O O . GLN A 1 91 ? -7.824 -9.719 21.550 1.00 89.56 91 GLN A O 1
ATOM 700 N N . ARG A 1 92 ? -6.189 -11.192 21.110 1.00 90.56 92 ARG A N 1
ATOM 701 C CA . ARG A 1 92 ? -6.951 -12.373 21.542 1.00 90.56 92 ARG A CA 1
ATOM 702 C C . ARG A 1 92 ? -7.422 -12.271 22.994 1.00 90.56 92 ARG A C 1
ATOM 704 O O . ARG A 1 92 ? -8.591 -12.521 23.251 1.00 90.56 92 ARG A O 1
ATOM 711 N N . LYS A 1 93 ? -6.535 -11.879 23.917 1.00 92.00 93 LYS A N 1
ATOM 712 C CA . LYS A 1 93 ? -6.899 -11.664 25.329 1.00 92.00 93 LYS A CA 1
ATOM 713 C C . LYS A 1 93 ? -7.899 -10.524 25.500 1.00 92.00 93 LYS A C 1
ATOM 715 O O . LYS A 1 93 ? -8.752 -10.578 26.370 1.00 92.00 93 LYS A O 1
ATOM 720 N N . LEU A 1 94 ? -7.781 -9.481 24.686 1.00 90.44 94 LEU A N 1
ATOM 721 C CA . LEU A 1 94 ? -8.665 -8.325 24.748 1.00 90.44 94 LEU A CA 1
ATOM 722 C C . LEU A 1 94 ? -10.073 -8.672 24.234 1.00 90.44 94 LEU A C 1
ATOM 724 O O . LEU A 1 94 ? -11.054 -8.246 24.830 1.00 90.44 94 LEU A O 1
ATOM 728 N N . THR A 1 95 ? -10.172 -9.505 23.194 1.00 92.06 95 THR A N 1
ATOM 729 C CA . THR A 1 95 ? -11.438 -10.081 22.712 1.00 92.06 95 THR A CA 1
ATOM 730 C C . THR A 1 95 ? -12.045 -11.066 23.713 1.00 92.06 95 THR A C 1
ATOM 732 O O . THR A 1 95 ? -13.255 -11.073 23.889 1.00 92.06 95 THR A O 1
ATOM 735 N N . GLU A 1 96 ? -11.223 -11.867 24.394 1.00 91.56 96 GLU A N 1
ATOM 736 C CA . GLU A 1 96 ? -11.671 -12.743 25.488 1.00 91.56 96 GLU A CA 1
ATOM 737 C C . GLU A 1 96 ? -12.306 -11.920 26.616 1.00 91.56 96 GLU A C 1
ATOM 739 O O . GLU A 1 96 ? -13.479 -12.107 26.910 1.00 91.56 96 GLU A O 1
ATOM 744 N N . ILE A 1 97 ? -11.604 -10.897 27.122 1.00 92.94 97 ILE A N 1
ATOM 745 C CA . ILE A 1 97 ? -12.146 -9.978 28.138 1.00 92.94 97 ILE A CA 1
ATOM 746 C C . ILE A 1 97 ? -13.414 -9.273 27.637 1.00 92.94 97 ILE A C 1
ATOM 748 O O . ILE A 1 97 ? -14.320 -9.016 28.422 1.00 92.94 97 ILE A O 1
ATOM 752 N N . GLN A 1 98 ? -13.501 -8.939 26.347 1.00 92.31 98 GLN A N 1
ATOM 753 C CA . GLN A 1 98 ? -14.694 -8.297 25.794 1.00 92.31 98 GLN A CA 1
ATOM 754 C C . GLN A 1 98 ? -15.909 -9.211 25.872 1.00 92.31 98 GLN A C 1
ATOM 756 O O . GLN A 1 98 ? -16.974 -8.756 26.285 1.00 92.31 98 GLN A O 1
ATOM 761 N N . ASN A 1 99 ? -15.734 -10.478 25.508 1.00 92.44 99 ASN A N 1
ATOM 762 C CA . ASN A 1 99 ? -16.793 -11.470 25.598 1.00 92.44 99 ASN A CA 1
ATOM 763 C C . ASN A 1 99 ? -17.172 -11.738 27.060 1.00 92.44 99 ASN A C 1
ATOM 765 O O . ASN A 1 99 ? -18.358 -11.751 27.364 1.00 92.44 99 ASN A O 1
ATOM 769 N N . ASP A 1 100 ? -16.197 -11.840 27.968 1.00 93.31 100 ASP A N 1
ATOM 770 C CA . ASP A 1 100 ? -16.457 -12.026 29.402 1.00 93.31 100 ASP A CA 1
ATOM 771 C C . ASP A 1 100 ? -17.257 -10.847 29.988 1.00 93.31 100 ASP A C 1
ATOM 773 O O . ASP A 1 100 ? -18.210 -11.024 30.743 1.00 93.31 100 ASP A O 1
ATOM 777 N N . VAL A 1 101 ? -16.895 -9.611 29.628 1.00 93.44 101 VAL A N 1
ATOM 778 C CA . VAL A 1 101 ? -17.608 -8.399 30.063 1.00 93.44 101 VAL A CA 1
ATOM 779 C C . VAL A 1 101 ? -19.031 -8.366 29.500 1.00 93.44 101 VAL A C 1
ATOM 781 O O . VAL A 1 101 ? -19.950 -7.961 30.212 1.00 93.44 101 VAL A O 1
ATOM 784 N N . GLN A 1 102 ? -19.220 -8.798 28.252 1.00 92.56 102 GLN A N 1
ATOM 785 C CA . GLN A 1 102 ? -20.535 -8.909 27.623 1.00 92.56 102 GLN A CA 1
ATOM 786 C C . GLN A 1 102 ? -21.406 -9.970 28.317 1.00 92.56 102 GLN A C 1
ATOM 788 O O . GLN A 1 102 ? -22.567 -9.698 28.609 1.00 92.56 102 GLN A O 1
ATOM 793 N N . GLU A 1 103 ? -20.841 -11.128 28.663 1.00 94.44 103 GLU A N 1
ATOM 794 C CA . GLU A 1 103 ? -21.539 -12.182 29.412 1.00 94.44 103 GLU A CA 1
ATOM 795 C C . GLU A 1 103 ? -21.975 -11.690 30.801 1.00 94.44 103 GLU A C 1
ATOM 797 O O . GLU A 1 103 ? -23.107 -11.918 31.227 1.00 94.44 103 GLU A O 1
ATOM 802 N N . VAL A 1 104 ? -21.113 -10.945 31.502 1.00 93.81 104 VAL A N 1
ATOM 803 C CA . VAL A 1 104 ? -21.465 -10.356 32.804 1.00 93.81 104 VAL A CA 1
ATOM 804 C C . VAL A 1 104 ? -22.540 -9.274 32.660 1.00 93.81 104 VAL A C 1
ATOM 806 O O . VAL A 1 104 ? -23.412 -9.178 33.522 1.00 93.81 104 VAL A O 1
ATOM 809 N N . LEU A 1 105 ? -22.509 -8.469 31.593 1.00 93.25 105 LEU A N 1
ATOM 810 C CA . LEU A 1 105 ? -23.568 -7.497 31.300 1.00 93.25 105 LEU A CA 1
ATOM 811 C C . LEU A 1 105 ? -24.923 -8.182 31.097 1.00 93.25 105 LEU A C 1
ATOM 813 O O . LEU A 1 105 ? -25.910 -7.741 31.683 1.00 93.25 105 LEU A O 1
ATOM 817 N N . GLU A 1 106 ? -24.957 -9.270 30.328 1.00 92.56 106 GLU A N 1
ATOM 818 C CA . GLU A 1 106 ? -26.168 -10.067 30.102 1.00 92.56 106 GLU A CA 1
ATOM 819 C C . GLU A 1 106 ? -26.672 -10.691 31.412 1.00 92.56 106 GLU A C 1
ATOM 821 O O . GLU A 1 106 ? -27.837 -10.520 31.764 1.00 92.56 106 GLU A O 1
ATOM 826 N N . ALA A 1 107 ? -25.784 -11.287 32.213 1.00 91.62 107 ALA A N 1
ATOM 827 C CA . ALA A 1 107 ? -26.147 -11.869 33.504 1.00 91.62 107 ALA A CA 1
ATOM 828 C C . ALA A 1 107 ? -26.676 -10.829 34.514 1.00 91.62 107 ALA A C 1
ATOM 830 O O . ALA A 1 107 ? -27.623 -11.104 35.253 1.00 91.62 107 ALA A O 1
ATOM 831 N N . ILE A 1 108 ? -26.081 -9.629 34.566 1.00 91.12 108 ILE A N 1
ATOM 832 C CA . ILE A 1 108 ? -26.576 -8.532 35.414 1.00 91.12 108 ILE A CA 1
ATOM 833 C C . ILE A 1 108 ? -27.940 -8.052 34.911 1.00 91.12 108 ILE A C 1
ATOM 835 O O . ILE A 1 108 ? -28.833 -7.841 35.733 1.00 91.12 108 ILE A O 1
ATOM 839 N N . GLY A 1 109 ? -28.114 -7.911 33.595 1.00 88.81 109 GLY A N 1
ATOM 840 C CA . GLY A 1 109 ? -29.373 -7.499 32.976 1.00 88.81 109 GLY A CA 1
ATOM 841 C C . GLY A 1 109 ? -30.518 -8.475 33.254 1.00 88.81 109 GLY A C 1
ATOM 842 O O . GLY A 1 109 ? -31.608 -8.048 33.639 1.00 88.81 109 GLY A O 1
ATOM 843 N N . ASP A 1 110 ? -30.266 -9.780 33.147 1.00 90.25 110 ASP A N 1
ATOM 844 C CA . ASP A 1 110 ? -31.251 -10.831 33.435 1.00 90.25 110 ASP A CA 1
ATOM 845 C C . ASP A 1 110 ? -31.722 -10.780 34.894 1.00 90.25 110 ASP A C 1
ATOM 847 O O . ASP A 1 110 ? -32.919 -10.794 35.191 1.00 90.25 110 ASP A O 1
ATOM 851 N N . VAL A 1 111 ? -30.772 -10.642 35.818 1.00 89.31 111 VAL A N 1
ATOM 852 C CA . VAL A 1 111 ? -31.041 -10.562 37.256 1.00 89.31 111 VAL A CA 1
ATOM 853 C C . VAL A 1 111 ? -31.731 -9.250 37.643 1.00 89.31 111 VAL A C 1
ATOM 855 O O . VAL A 1 111 ? -32.592 -9.240 38.525 1.00 89.31 111 VAL A O 1
ATOM 858 N N . ALA A 1 112 ? -31.361 -8.136 37.009 1.00 86.88 112 ALA A N 1
ATOM 859 C CA . ALA A 1 112 ? -31.960 -6.830 37.262 1.00 86.88 112 ALA A CA 1
ATOM 860 C C . ALA A 1 112 ? -33.391 -6.720 36.703 1.00 86.88 112 ALA A C 1
ATOM 862 O O . ALA A 1 112 ? -34.204 -5.978 37.268 1.00 86.88 112 ALA A O 1
ATOM 863 N N . ASN A 1 113 ? -33.718 -7.459 35.636 1.00 86.56 113 ASN A N 1
ATOM 864 C CA . ASN A 1 113 ? -35.044 -7.469 35.011 1.00 86.56 113 ASN A CA 1
ATOM 865 C C . ASN A 1 113 ? -36.018 -8.493 35.622 1.00 86.56 113 ASN A C 1
ATOM 867 O O . ASN A 1 113 ? -37.225 -8.245 35.594 1.00 86.56 113 ASN A O 1
ATOM 871 N N . ASP A 1 114 ? -35.546 -9.602 36.206 1.00 88.31 114 ASP A N 1
ATOM 872 C CA . ASP A 1 114 ? -36.416 -10.583 36.874 1.00 88.31 114 ASP A CA 1
ATOM 873 C C . ASP A 1 114 ? -36.602 -10.274 38.370 1.00 88.31 114 ASP A C 1
ATOM 875 O O . ASP A 1 114 ? -35.710 -10.434 39.206 1.00 88.31 114 ASP A O 1
ATOM 879 N N . ASP A 1 115 ? -37.823 -9.888 38.739 1.00 85.38 115 ASP A N 1
ATOM 880 C CA . ASP A 1 115 ? -38.221 -9.626 40.123 1.00 85.38 115 ASP A CA 1
ATOM 881 C C . ASP A 1 115 ? -38.062 -10.843 41.054 1.00 85.38 115 ASP A C 1
ATOM 883 O O . ASP A 1 115 ? -37.828 -10.673 42.255 1.00 85.38 115 ASP A O 1
ATOM 887 N N . ASN A 1 116 ? -38.151 -12.072 40.535 1.00 84.19 116 ASN A N 1
ATOM 888 C CA . ASN A 1 116 ? -37.913 -13.282 41.321 1.00 84.19 116 ASN A CA 1
ATOM 889 C C . ASN A 1 116 ? -36.422 -13.498 41.598 1.00 84.19 116 ASN A C 1
ATOM 891 O O . ASN A 1 116 ? -36.075 -13.890 42.715 1.00 84.19 116 ASN A O 1
ATOM 895 N N . GLU A 1 117 ? -35.548 -13.233 40.624 1.00 85.12 117 GLU A N 1
ATOM 896 C CA . GLU A 1 117 ? -34.090 -13.288 40.803 1.00 85.12 117 GLU A CA 1
ATOM 897 C C . GLU A 1 117 ? -33.608 -12.165 41.726 1.00 85.12 117 GLU A C 1
ATOM 899 O O . GLU A 1 117 ? -32.894 -12.418 42.700 1.00 85.12 117 GLU A O 1
ATOM 904 N N . MET A 1 118 ? -34.111 -10.943 41.534 1.00 84.62 118 MET A N 1
ATOM 905 C CA . MET A 1 118 ? -33.811 -9.807 42.407 1.00 84.62 118 MET A CA 1
ATOM 906 C C . MET A 1 118 ? -34.223 -10.089 43.864 1.00 84.62 118 MET A C 1
ATOM 908 O O . MET A 1 118 ? -33.497 -9.760 44.807 1.00 84.62 118 MET A O 1
ATOM 912 N N . LYS A 1 119 ? -35.344 -10.795 44.074 1.00 82.31 119 LYS A N 1
ATOM 913 C CA . LYS A 1 119 ? -35.788 -11.244 45.403 1.00 82.31 119 LYS A CA 1
ATOM 914 C C . LYS A 1 119 ? -34.866 -12.299 46.025 1.00 82.31 119 LYS A C 1
ATOM 916 O O . LYS A 1 119 ? -34.740 -12.334 47.251 1.00 82.31 119 LYS A O 1
ATOM 921 N N . LYS A 1 120 ? -34.217 -13.159 45.228 1.00 82.75 120 LYS A N 1
ATOM 922 C CA . LYS A 1 120 ? -33.243 -14.150 45.731 1.00 82.75 120 LYS A CA 1
ATOM 923 C C . LYS A 1 120 ? -31.970 -13.481 46.258 1.00 82.75 120 LYS A C 1
ATOM 925 O O . LYS A 1 120 ? -31.391 -13.991 47.217 1.00 82.75 120 LYS A O 1
ATOM 930 N N . ILE A 1 121 ? -31.582 -12.339 45.688 1.00 82.69 121 ILE A N 1
ATOM 931 C CA . ILE A 1 121 ? -30.406 -11.555 46.103 1.00 82.69 121 ILE A CA 1
ATOM 932 C C . ILE A 1 121 ? -30.634 -10.821 47.436 1.00 82.69 121 ILE A C 1
ATOM 934 O O . ILE A 1 121 ? -29.685 -10.610 48.192 1.00 82.69 121 ILE A O 1
ATOM 938 N N . CYS A 1 122 ? -31.881 -10.490 47.788 1.00 79.94 122 CYS A N 1
ATOM 939 C CA . CYS A 1 122 ? -32.249 -9.865 49.068 1.00 79.94 122 CYS A CA 1
ATOM 940 C C . CYS A 1 122 ? -32.207 -10.861 50.251 1.00 79.94 122 CYS A C 1
ATOM 942 O O . CYS A 1 122 ? -33.225 -11.216 50.855 1.00 79.94 122 CYS A O 1
ATOM 944 N N . ILE A 1 123 ? -31.001 -11.317 50.602 1.00 79.12 123 ILE A N 1
ATOM 945 C CA . ILE A 1 123 ? -30.758 -12.305 51.665 1.00 79.12 123 ILE A CA 1
ATOM 946 C C . ILE A 1 123 ? -31.140 -11.753 53.049 1.00 79.12 123 ILE A C 1
ATOM 948 O O . ILE A 1 123 ? -31.718 -12.487 53.850 1.00 79.12 123 ILE A O 1
ATOM 952 N N . SER A 1 124 ? -30.867 -10.471 53.322 1.00 76.38 124 SER A N 1
ATOM 953 C CA . SER A 1 124 ? -31.229 -9.758 54.563 1.00 76.38 124 SER A CA 1
ATOM 954 C C . SER A 1 124 ? -32.723 -9.865 54.865 1.00 76.38 124 SER A C 1
ATOM 956 O O . SER A 1 124 ? -33.129 -10.299 55.944 1.00 76.38 124 SER A O 1
ATOM 958 N N . GLU A 1 125 ? -33.546 -9.529 53.875 1.00 72.44 125 GLU A N 1
ATOM 959 C CA . GLU A 1 125 ? -35.000 -9.542 53.973 1.00 72.44 125 GLU A CA 1
ATOM 960 C C . GLU A 1 125 ? -35.542 -10.972 54.116 1.00 72.44 125 GLU A C 1
ATOM 962 O O . GLU A 1 125 ? -36.455 -11.232 54.904 1.00 72.44 125 GLU A O 1
ATOM 967 N N . ARG A 1 126 ? -34.957 -11.934 53.390 1.00 70.31 126 ARG A N 1
ATOM 968 C CA . ARG A 1 126 ? -35.304 -13.355 53.523 1.00 70.31 126 ARG A CA 1
ATOM 969 C C . ARG A 1 126 ? -34.992 -13.872 54.926 1.00 70.31 126 ARG A C 1
ATOM 971 O O . ARG A 1 126 ? -35.846 -14.523 55.525 1.00 70.31 126 ARG A O 1
ATOM 978 N N . LEU A 1 127 ? -33.818 -13.549 55.465 1.00 73.44 127 LEU A N 1
ATOM 979 C CA . LEU A 1 127 ? -33.400 -13.954 56.806 1.00 73.44 127 LEU A CA 1
ATOM 980 C C . LEU A 1 127 ? -34.301 -13.319 57.876 1.00 73.44 127 LEU A C 1
ATOM 982 O O . LEU A 1 127 ? -34.785 -14.022 58.764 1.00 73.44 127 LEU A O 1
ATOM 986 N N . GLY A 1 128 ? -34.617 -12.028 57.730 1.00 72.62 128 GLY A N 1
ATOM 987 C CA . GLY A 1 128 ? -35.551 -11.303 58.593 1.00 72.62 128 GLY A CA 1
ATOM 988 C C . GLY A 1 128 ? -36.957 -11.908 58.591 1.00 72.62 128 GLY A C 1
ATOM 989 O O . GLY A 1 128 ? -37.522 -12.145 59.659 1.00 72.62 128 GLY A O 1
ATOM 990 N N . ARG A 1 129 ? -37.495 -12.265 57.415 1.00 71.06 129 ARG A N 1
ATOM 991 C CA . ARG A 1 129 ? -38.780 -12.981 57.301 1.00 71.06 129 ARG A CA 1
ATOM 992 C C . ARG A 1 129 ? -38.737 -14.359 57.958 1.00 71.06 129 ARG A C 1
ATOM 994 O O . ARG A 1 129 ? -39.669 -14.708 58.676 1.00 71.06 129 ARG A O 1
ATOM 1001 N N . THR A 1 130 ? -37.667 -15.131 57.756 1.00 72.69 130 THR A N 1
ATOM 1002 C CA . THR A 1 130 ? -37.534 -16.463 58.375 1.00 72.69 130 THR A CA 1
ATOM 1003 C C . THR A 1 130 ? -37.392 -16.392 59.895 1.00 72.69 130 THR A C 1
ATOM 1005 O O . THR A 1 130 ? -37.987 -17.205 60.598 1.00 72.69 130 THR A O 1
ATOM 1008 N N . ALA A 1 131 ? -36.678 -15.392 60.419 1.00 73.00 131 ALA A N 1
ATOM 1009 C CA . ALA A 1 131 ? -36.539 -15.163 61.853 1.00 73.00 131 ALA A CA 1
ATOM 1010 C C . ALA A 1 131 ? -37.861 -14.697 62.486 1.00 73.00 131 ALA A C 1
ATOM 1012 O O . ALA A 1 131 ? -38.238 -15.197 63.545 1.00 73.00 131 ALA A O 1
ATOM 1013 N N . ALA A 1 132 ? -38.600 -13.807 61.815 1.00 69.06 132 ALA A N 1
ATOM 1014 C CA . ALA A 1 132 ? -39.924 -13.367 62.250 1.00 69.06 132 ALA A CA 1
ATOM 1015 C C . ALA A 1 132 ? -40.951 -14.515 62.236 1.00 69.06 132 ALA A C 1
ATOM 1017 O O . ALA A 1 132 ? -41.713 -14.669 63.188 1.00 69.06 132 ALA A O 1
ATOM 1018 N N . MET A 1 133 ? -40.932 -15.378 61.211 1.00 68.69 133 MET A N 1
ATOM 1019 C CA . MET A 1 133 ? -41.766 -16.588 61.163 1.00 68.69 133 MET A CA 1
ATOM 1020 C C . MET A 1 133 ? -41.396 -17.599 62.258 1.00 68.69 133 MET A C 1
ATOM 1022 O O . MET A 1 133 ? -42.285 -18.178 62.877 1.00 68.69 133 MET A O 1
ATOM 1026 N N . ALA A 1 134 ? -40.105 -17.785 62.550 1.00 71.50 134 ALA A N 1
ATOM 1027 C CA . ALA A 1 134 ? -39.652 -18.661 63.632 1.00 71.50 134 ALA A CA 1
ATOM 1028 C C . ALA A 1 134 ? -40.023 -18.130 65.031 1.00 71.50 134 ALA A C 1
ATOM 1030 O O . ALA A 1 134 ? -40.236 -18.919 65.952 1.00 71.50 134 ALA A O 1
ATOM 1031 N N . GLN A 1 135 ? -40.112 -16.806 65.199 1.00 65.44 135 GLN A N 1
ATOM 1032 C CA . GLN A 1 135 ? -40.607 -16.178 66.427 1.00 65.44 135 GLN A CA 1
ATOM 1033 C C . GLN A 1 135 ? -42.132 -16.290 66.552 1.00 65.44 135 GLN A C 1
ATOM 1035 O O . GLN A 1 135 ? -42.617 -16.619 67.631 1.00 65.44 135 GLN A O 1
ATOM 1040 N N . ALA A 1 136 ? -42.877 -16.117 65.457 1.00 62.69 136 ALA A N 1
ATOM 1041 C CA . ALA A 1 136 ? -44.330 -16.296 65.436 1.00 62.69 136 ALA A CA 1
ATOM 1042 C C . ALA A 1 136 ? -44.757 -17.752 65.712 1.00 62.69 136 ALA A C 1
ATOM 1044 O O . ALA A 1 136 ? -45.765 -17.987 66.369 1.00 62.69 136 ALA A O 1
ATOM 1045 N N . ALA A 1 137 ? -43.963 -18.737 65.280 1.00 63.62 137 ALA A N 1
ATOM 1046 C CA . ALA A 1 137 ? -44.214 -20.155 65.551 1.00 63.62 137 ALA A CA 1
ATOM 1047 C C . ALA A 1 137 ? -43.998 -20.566 67.025 1.00 63.62 137 ALA A C 1
ATOM 1049 O O . ALA A 1 137 ? -44.391 -21.662 67.412 1.00 63.62 137 ALA A O 1
ATOM 1050 N N . LYS A 1 138 ? -43.371 -19.715 67.852 1.00 61.69 138 LYS A N 1
ATOM 1051 C CA . LYS A 1 138 ? -43.163 -19.960 69.292 1.00 61.69 138 LYS A CA 1
ATOM 1052 C C . LYS A 1 138 ? -44.224 -19.305 70.187 1.00 61.69 138 LYS A C 1
ATOM 1054 O O . LYS A 1 138 ? -44.220 -19.555 71.389 1.00 61.69 138 LYS A O 1
ATOM 1059 N N . SER A 1 139 ? -45.106 -18.470 69.635 1.00 54.84 139 SER A N 1
ATOM 1060 C CA . SER A 1 139 ? -46.184 -17.803 70.375 1.00 54.84 139 SER A CA 1
ATOM 1061 C C . SER A 1 139 ? -47.529 -18.500 70.142 1.00 54.84 139 SER A C 1
ATOM 1063 O O . SER A 1 139 ? -48.108 -18.392 69.067 1.00 54.84 139 SER A O 1
ATOM 1065 N N . ASP A 1 140 ? -48.034 -19.180 71.170 1.00 46.38 140 ASP A N 1
ATOM 1066 C CA . ASP A 1 140 ? -49.233 -20.039 71.176 1.00 46.38 140 ASP A CA 1
ATOM 1067 C C . ASP A 1 140 ? -50.567 -19.247 71.290 1.00 46.38 140 ASP A C 1
ATOM 1069 O O . ASP A 1 140 ? -51.500 -19.632 71.998 1.00 46.38 140 ASP A O 1
ATOM 1073 N N . HIS A 1 141 ? -50.665 -18.074 70.649 1.00 48.78 141 HIS A N 1
ATOM 1074 C CA . HIS A 1 141 ? -51.856 -17.210 70.720 1.00 48.78 141 HIS A CA 1
ATOM 1075 C C . HIS A 1 141 ? -52.378 -16.807 69.332 1.00 48.78 141 HIS A C 1
ATOM 1077 O O . HIS A 1 141 ? -51.597 -16.307 68.519 1.00 48.78 141 HIS A O 1
ATOM 1083 N N . PRO A 1 142 ? -53.691 -16.972 69.046 1.00 48.34 142 PRO A N 1
ATOM 1084 C CA . PRO A 1 142 ? -54.278 -16.606 67.762 1.00 48.34 142 PRO A CA 1
ATOM 1085 C C . PRO A 1 142 ? -54.399 -15.082 67.680 1.00 48.34 142 PRO A C 1
ATOM 1087 O O . PRO A 1 142 ? -55.389 -14.485 68.096 1.00 48.34 142 PRO A O 1
ATOM 1090 N N . LEU A 1 143 ? -53.355 -14.433 67.171 1.00 44.28 143 LEU A N 1
ATOM 1091 C CA . LEU A 1 143 ? -53.360 -13.005 66.891 1.00 44.28 143 LEU A CA 1
ATOM 1092 C C . LEU A 1 143 ? -53.803 -12.771 65.445 1.00 44.28 143 LEU A C 1
ATOM 1094 O O . LEU A 1 143 ? -53.083 -13.055 64.492 1.00 44.28 143 LEU A O 1
ATOM 1098 N N . THR A 1 144 ? -54.986 -12.174 65.312 1.00 48.66 144 THR A N 1
ATOM 1099 C CA . THR A 1 144 ? -55.637 -11.636 64.103 1.00 48.66 144 THR A CA 1
ATOM 1100 C C . THR A 1 144 ? -54.862 -10.482 63.444 1.00 48.66 144 THR A C 1
ATOM 1102 O O . THR A 1 144 ? -55.437 -9.651 62.751 1.00 48.66 144 THR A O 1
ATOM 1105 N N . HIS A 1 145 ? -53.551 -10.381 63.641 1.00 47.44 145 HIS A N 1
ATOM 1106 C CA . HIS A 1 145 ? -52.752 -9.316 63.053 1.00 47.44 145 HIS A CA 1
ATOM 1107 C C . HIS A 1 145 ? -51.555 -9.913 62.330 1.00 47.44 145 HIS A C 1
ATOM 1109 O O . HIS A 1 145 ? -50.425 -9.911 62.815 1.00 47.44 145 HIS A O 1
ATOM 1115 N N . VAL A 1 146 ? -51.832 -10.420 61.127 1.00 45.03 146 VAL A N 1
ATOM 1116 C CA . VAL A 1 146 ? -50.813 -10.534 60.086 1.00 45.03 146 VAL A CA 1
ATOM 1117 C C . VAL A 1 146 ? -50.171 -9.145 59.972 1.00 45.03 146 VAL A C 1
ATOM 1119 O O . VAL A 1 146 ? -50.890 -8.181 59.698 1.00 45.03 146 VAL A O 1
ATOM 1122 N N . PRO A 1 147 ? -48.860 -8.985 60.236 1.00 44.97 147 PRO A N 1
ATOM 1123 C CA . PRO A 1 147 ? -48.197 -7.701 60.067 1.00 44.97 147 PRO A CA 1
ATOM 1124 C C . PRO A 1 147 ? -48.492 -7.172 58.653 1.00 44.97 147 PRO A C 1
ATOM 1126 O O . PRO A 1 147 ? -48.405 -7.960 57.705 1.00 44.97 147 PRO A O 1
ATOM 1129 N N . PRO A 1 148 ? -48.782 -5.869 58.460 1.00 47.97 148 PRO A N 1
ATOM 1130 C CA . PRO A 1 148 ? -49.174 -5.300 57.160 1.00 47.97 148 PRO A CA 1
ATOM 1131 C C . PRO A 1 148 ? -48.134 -5.490 56.041 1.00 47.97 148 PRO A C 1
ATOM 1133 O O . PRO A 1 148 ? -48.375 -5.144 54.891 1.00 47.97 148 PRO A O 1
ATOM 1136 N N . GLN A 1 149 ? -46.966 -6.040 56.367 1.00 45.22 149 GLN A N 1
ATOM 1137 C CA . GLN A 1 149 ? -45.854 -6.290 55.460 1.00 45.22 149 GLN A CA 1
ATOM 1138 C C . GLN A 1 149 ? -45.919 -7.647 54.736 1.00 45.22 149 GLN A C 1
ATOM 1140 O O . GLN A 1 149 ? -45.082 -7.906 53.875 1.00 45.22 149 GLN A O 1
ATOM 1145 N N . LEU A 1 150 ? -46.896 -8.511 55.046 1.00 45.41 150 LEU A N 1
ATOM 1146 C CA . LEU A 1 150 ? -47.134 -9.761 54.303 1.00 45.41 150 LEU A CA 1
ATOM 1147 C C . LEU A 1 150 ? -48.116 -9.616 53.130 1.00 45.41 150 LEU A C 1
ATOM 1149 O O . LEU A 1 150 ? -48.225 -10.532 52.320 1.00 45.41 150 LEU A O 1
ATOM 1153 N N . ALA A 1 151 ? -48.771 -8.464 52.981 1.00 44.31 151 ALA A N 1
ATOM 1154 C CA . ALA A 1 151 ? -49.555 -8.129 51.797 1.00 44.31 151 ALA A CA 1
ATOM 1155 C C . ALA A 1 151 ? -48.692 -7.345 50.793 1.00 44.31 151 ALA A C 1
ATOM 1157 O O . ALA A 1 151 ? -49.017 -6.219 50.423 1.00 44.31 151 ALA A O 1
ATOM 1158 N N . SER A 1 152 ? -47.556 -7.901 50.355 1.00 52.91 152 SER A N 1
ATOM 1159 C CA . SER A 1 152 ? -46.849 -7.328 49.206 1.00 52.91 152 SER A CA 1
ATOM 1160 C C . SER A 1 152 ? -47.649 -7.652 47.944 1.00 52.91 152 SER A C 1
ATOM 1162 O O . SER A 1 152 ? -47.438 -8.674 47.292 1.00 52.91 152 SER A O 1
ATOM 1164 N N . SER A 1 153 ? -48.610 -6.789 47.631 1.00 46.69 153 SER A N 1
ATOM 1165 C CA . SER A 1 153 ? -49.259 -6.713 46.328 1.00 46.69 153 SER A CA 1
ATOM 1166 C C . SER A 1 153 ? -48.190 -6.478 45.258 1.00 46.69 153 SER A C 1
ATOM 1168 O O . SER A 1 153 ? -47.802 -5.338 45.037 1.00 46.69 153 SER A O 1
ATOM 1170 N N . GLY A 1 154 ? -47.679 -7.556 44.656 1.00 56.59 154 GLY A N 1
ATOM 1171 C CA . GLY A 1 154 ? -47.005 -7.621 43.349 1.00 56.59 154 GLY A CA 1
ATOM 1172 C C . GLY A 1 154 ? -45.819 -6.690 43.047 1.00 56.59 154 GLY A C 1
ATOM 1173 O O . GLY A 1 154 ? -45.341 -6.720 41.923 1.00 56.59 154 GLY A O 1
ATOM 1174 N N . GLY A 1 155 ? -45.359 -5.852 43.978 1.00 65.44 155 GLY A N 1
ATOM 1175 C CA . GLY A 1 155 ? -44.382 -4.792 43.716 1.00 65.44 155 GLY A CA 1
ATOM 1176 C C . GLY A 1 155 ? -43.037 -4.993 44.414 1.00 65.44 155 GLY A C 1
ATOM 1177 O O . GLY A 1 155 ? -42.962 -5.605 45.482 1.00 65.44 155 GLY A O 1
ATOM 1178 N N . ARG A 1 156 ? -41.976 -4.418 43.827 1.00 72.12 156 ARG A N 1
ATOM 1179 C CA . ARG A 1 156 ? -40.622 -4.364 44.408 1.00 72.12 156 ARG A CA 1
ATOM 1180 C C . ARG A 1 156 ? -40.628 -3.802 45.830 1.00 72.12 156 ARG A C 1
ATOM 1182 O O . ARG A 1 156 ? -41.095 -2.685 46.064 1.00 72.12 156 ARG A O 1
ATOM 1189 N N . THR A 1 157 ? -40.042 -4.554 46.762 1.00 80.44 157 THR A N 1
ATOM 1190 C CA . THR A 1 157 ? -39.779 -4.099 48.135 1.00 80.44 157 THR A CA 1
ATOM 1191 C C . THR A 1 157 ? -38.730 -2.972 48.117 1.00 80.44 157 THR A C 1
ATOM 1193 O O . THR A 1 157 ? -37.982 -2.842 47.140 1.00 80.44 157 THR A O 1
ATOM 1196 N N . PRO A 1 158 ? -38.657 -2.107 49.147 1.00 78.62 158 PRO A N 1
ATOM 1197 C CA . PRO A 1 158 ? -37.677 -1.017 49.177 1.00 78.62 158 PRO A CA 1
ATOM 1198 C C . PRO A 1 158 ? -36.223 -1.511 49.069 1.00 78.62 158 PRO A C 1
ATOM 1200 O O . PRO A 1 158 ? -35.421 -0.866 48.397 1.00 78.62 158 PRO A O 1
ATOM 1203 N N . GLU A 1 159 ? -35.894 -2.677 49.637 1.00 78.44 159 GLU A N 1
ATOM 1204 C CA . GLU A 1 159 ? -34.557 -3.277 49.488 1.00 78.44 159 GLU A CA 1
ATOM 1205 C C . GLU A 1 159 ? -34.309 -3.802 48.065 1.00 78.44 159 GLU A C 1
ATOM 1207 O O . GLU A 1 159 ? -33.219 -3.619 47.526 1.00 78.44 159 GLU A O 1
ATOM 1212 N N . MET A 1 160 ? -35.332 -4.367 47.413 1.00 81.06 160 MET A N 1
ATOM 1213 C CA . MET A 1 160 ? -35.266 -4.840 46.022 1.00 81.06 160 MET A CA 1
ATOM 1214 C C . MET A 1 160 ? -35.029 -3.684 45.039 1.00 81.06 160 MET A C 1
ATOM 1216 O O . MET A 1 160 ? -34.254 -3.818 44.095 1.00 81.06 160 MET A O 1
ATOM 1220 N N . ARG A 1 161 ? -35.632 -2.512 45.297 1.00 83.12 161 ARG A N 1
ATOM 1221 C CA . ARG A 1 161 ? -35.363 -1.278 44.535 1.00 83.12 161 ARG A CA 1
ATOM 1222 C C . ARG A 1 161 ? -33.924 -0.800 44.694 1.00 83.12 161 ARG A C 1
ATOM 1224 O O . ARG A 1 161 ? -33.303 -0.423 43.708 1.00 83.12 161 ARG A O 1
ATOM 1231 N N . MET A 1 162 ? -33.396 -0.822 45.917 1.00 84.69 162 MET A N 1
ATOM 1232 C CA . MET A 1 162 ? -32.019 -0.399 46.173 1.00 84.69 162 MET A CA 1
ATOM 1233 C C . MET A 1 162 ? -31.005 -1.359 45.538 1.00 84.69 162 MET A C 1
ATOM 1235 O O . MET A 1 162 ? -30.050 -0.901 44.919 1.00 84.69 162 MET A O 1
ATOM 1239 N N . GLY A 1 163 ? -31.238 -2.672 45.625 1.00 84.75 163 GLY A N 1
ATOM 1240 C CA . GLY A 1 163 ? -30.404 -3.673 44.957 1.00 84.75 163 GLY A CA 1
ATOM 1241 C C . GLY A 1 163 ? -30.414 -3.524 43.433 1.00 84.75 163 GLY A C 1
ATOM 1242 O O . GLY A 1 163 ? -29.347 -3.493 42.826 1.00 84.75 163 GLY A O 1
ATOM 1243 N N . SER A 1 164 ? -31.591 -3.325 42.832 1.00 85.81 164 SER A N 1
ATOM 1244 C CA . SER A 1 164 ? -31.722 -3.054 41.394 1.00 85.81 164 SER A CA 1
ATOM 1245 C C . SER A 1 164 ? -30.970 -1.789 40.970 1.00 85.81 164 SER A C 1
ATOM 1247 O O . SER A 1 164 ? -30.252 -1.834 39.981 1.00 85.81 164 SER A O 1
ATOM 1249 N N . ALA A 1 165 ? -31.065 -0.694 41.732 1.00 87.25 165 ALA A N 1
ATOM 1250 C CA . ALA A 1 165 ? -30.348 0.547 41.423 1.00 87.25 165 ALA A CA 1
ATOM 1251 C C . ALA A 1 165 ? -28.817 0.389 41.516 1.00 87.25 165 ALA A C 1
ATOM 1253 O O . ALA A 1 165 ? -28.066 1.028 40.777 1.00 87.25 165 ALA A O 1
ATOM 1254 N N . ILE A 1 166 ? -28.331 -0.467 42.422 1.00 90.56 166 ILE A N 1
ATOM 1255 C CA . ILE A 1 166 ? -26.904 -0.797 42.513 1.00 90.56 166 ILE A CA 1
ATOM 1256 C C . ILE A 1 166 ? -26.473 -1.618 41.293 1.00 90.56 166 ILE A C 1
ATOM 1258 O O . ILE A 1 166 ? -25.459 -1.277 40.686 1.00 90.56 166 ILE A O 1
ATOM 1262 N N . LEU A 1 167 ? -27.231 -2.657 40.919 1.00 89.88 167 LEU A N 1
ATOM 1263 C CA . LEU A 1 167 ? -26.954 -3.463 39.722 1.00 89.88 167 LEU A CA 1
ATOM 1264 C C . LEU A 1 167 ? -26.938 -2.598 38.458 1.00 89.88 167 LEU A C 1
ATOM 1266 O O . LEU A 1 167 ? -25.980 -2.678 37.703 1.00 89.88 167 LEU A O 1
ATOM 1270 N N . GLU A 1 168 ? -27.914 -1.709 38.291 1.00 89.00 168 GLU A N 1
ATOM 1271 C CA . GLU A 1 168 ? -27.987 -0.753 37.178 1.00 89.00 168 GLU A CA 1
ATOM 1272 C C . GLU A 1 168 ? -26.761 0.183 37.143 1.00 89.00 168 GLU A C 1
ATOM 1274 O O . GLU A 1 168 ? -26.179 0.444 36.090 1.00 89.00 168 GLU A O 1
ATOM 1279 N N . SER A 1 169 ? -26.281 0.643 38.307 1.00 90.94 169 SER A N 1
ATOM 1280 C CA . SER A 1 169 ? -25.042 1.431 38.379 1.00 90.94 169 SER A CA 1
ATOM 1281 C C . SER A 1 169 ? -23.804 0.632 37.954 1.00 90.94 169 SER A C 1
ATOM 1283 O O . SER A 1 169 ? -22.896 1.192 37.327 1.00 90.94 169 SER A O 1
ATOM 1285 N N . TYR A 1 170 ? -23.735 -0.656 38.301 1.00 91.12 170 TYR A N 1
ATOM 1286 C CA . TYR A 1 170 ? -22.666 -1.542 37.840 1.00 91.12 170 TYR A CA 1
ATOM 1287 C C . TYR A 1 170 ? -22.786 -1.838 36.348 1.00 91.12 170 TYR A C 1
ATOM 1289 O O . TYR A 1 170 ? -21.772 -1.763 35.661 1.00 91.12 170 TYR A O 1
ATOM 1297 N N . GLU A 1 171 ? -23.994 -2.083 35.844 1.00 92.00 171 GLU A N 1
ATOM 1298 C CA . GLU A 1 171 ? -24.280 -2.280 34.424 1.00 92.00 171 GLU A CA 1
ATOM 1299 C C . GLU A 1 171 ? -23.787 -1.084 33.606 1.00 92.00 171 GLU A C 1
ATOM 1301 O O . GLU A 1 171 ? -22.993 -1.259 32.687 1.00 92.00 171 GLU A O 1
ATOM 1306 N N . PHE A 1 172 ? -24.130 0.146 34.006 1.00 91.62 172 PHE A N 1
ATOM 1307 C CA . PHE A 1 172 ? -23.669 1.354 33.317 1.00 91.62 172 PHE A CA 1
ATOM 1308 C C . PHE A 1 172 ? -22.136 1.475 33.294 1.00 91.62 172 PHE A C 1
ATOM 1310 O O . PHE A 1 172 ? -21.534 1.794 32.265 1.00 91.62 172 PHE A O 1
ATOM 1317 N N . LYS A 1 173 ? -21.468 1.190 34.421 1.00 91.44 173 LYS A N 1
ATOM 1318 C CA . LYS A 1 173 ? -19.994 1.180 34.477 1.00 91.44 173 LYS A CA 1
ATOM 1319 C C . LYS A 1 173 ? -19.413 0.124 33.543 1.00 91.44 173 LYS A C 1
ATOM 1321 O O . LYS A 1 173 ? -18.432 0.393 32.850 1.00 91.44 173 LYS A O 1
ATOM 1326 N N . LEU A 1 174 ? -20.018 -1.056 33.526 1.00 93.00 174 LEU A N 1
ATOM 1327 C CA . LEU A 1 174 ? -19.546 -2.201 32.770 1.00 93.00 174 LEU A CA 1
ATOM 1328 C C . LEU A 1 174 ? -19.773 -1.998 31.256 1.00 93.00 174 LEU A C 1
ATOM 1330 O O . LEU A 1 174 ? -18.867 -2.258 30.464 1.00 93.00 174 LEU A O 1
ATOM 1334 N N . GLN A 1 175 ? -20.881 -1.367 30.856 1.00 92.88 175 GLN A N 1
ATOM 1335 C CA . GLN A 1 175 ? -21.135 -0.899 29.485 1.00 92.88 175 GLN A CA 1
ATOM 1336 C C . GLN A 1 175 ? -20.099 0.140 29.028 1.00 92.88 175 GLN A C 1
ATOM 1338 O O . GLN A 1 175 ? -19.614 0.090 27.892 1.00 92.88 175 GLN A O 1
ATOM 1343 N N . GLY A 1 176 ? -19.703 1.054 29.921 1.00 91.38 176 GLY A N 1
ATOM 1344 C CA . GLY A 1 176 ? -18.612 1.998 29.670 1.00 91.38 176 GLY A CA 1
ATOM 1345 C C . GLY A 1 176 ? -17.276 1.289 29.421 1.00 91.38 176 GLY A C 1
ATOM 1346 O O . GLY A 1 176 ? -16.555 1.620 28.473 1.00 91.38 176 GLY A O 1
ATOM 1347 N N . THR A 1 177 ? -16.958 0.267 30.226 1.00 91.06 177 THR A N 1
ATOM 1348 C CA . THR A 1 177 ? -15.745 -0.542 30.024 1.00 91.06 177 THR A CA 1
ATOM 1349 C C . THR A 1 177 ? -15.791 -1.360 28.737 1.00 91.06 177 THR A C 1
ATOM 1351 O O . THR A 1 177 ? -14.803 -1.367 28.008 1.00 91.06 177 THR A O 1
ATOM 1354 N N . HIS A 1 178 ? -16.936 -1.965 28.405 1.00 92.38 178 HIS A N 1
ATOM 1355 C CA . HIS A 1 178 ? -17.138 -2.693 27.152 1.00 92.38 178 HIS A CA 1
ATOM 1356 C C . HIS A 1 178 ? -16.922 -1.781 25.937 1.00 92.38 178 HIS A C 1
ATOM 1358 O O . HIS A 1 178 ? -16.193 -2.134 25.012 1.00 92.38 178 HIS A O 1
ATOM 1364 N N . SER A 1 179 ? -17.477 -0.566 25.971 1.00 93.44 179 SER A N 1
ATOM 1365 C CA . SER A 1 179 ? -17.311 0.417 24.894 1.00 93.44 179 SER A CA 1
ATOM 1366 C C . SER A 1 179 ? -15.848 0.845 24.725 1.00 93.44 179 SER A C 1
ATOM 1368 O O . SER A 1 179 ? -15.341 0.881 23.607 1.00 93.44 179 SER A O 1
ATOM 1370 N N . SER A 1 180 ? -15.140 1.087 25.833 1.00 92.94 180 SER A N 1
ATOM 1371 C CA . SER A 1 180 ? -13.711 1.449 25.816 1.00 92.94 180 SER A CA 1
ATOM 1372 C C . SER A 1 180 ? -12.833 0.305 25.291 1.00 92.94 180 SER A C 1
ATOM 1374 O O . SER A 1 180 ? -11.833 0.516 24.599 1.00 92.94 180 SER A O 1
ATOM 1376 N N . LEU A 1 181 ? -13.202 -0.933 25.621 1.00 92.06 181 LEU A N 1
ATOM 1377 C CA . LEU A 1 181 ? -12.511 -2.130 25.160 1.00 92.06 181 LEU A CA 1
ATOM 1378 C C . LEU A 1 181 ? -12.711 -2.350 23.658 1.00 92.06 181 LEU A C 1
ATOM 1380 O O . LEU A 1 181 ? -11.743 -2.620 22.948 1.00 92.06 181 LEU A O 1
ATOM 1384 N N . LYS A 1 182 ? -13.943 -2.153 23.175 1.00 92.06 182 LYS A N 1
ATOM 1385 C CA . LYS A 1 182 ? -14.281 -2.172 21.751 1.00 92.06 182 LYS A CA 1
ATOM 1386 C C . LYS A 1 182 ? -13.485 -1.119 20.977 1.00 92.06 182 LYS A C 1
ATOM 1388 O O . LYS A 1 182 ? -12.855 -1.459 19.981 1.00 92.06 182 LYS A O 1
ATOM 1393 N N . GLU A 1 183 ? -13.426 0.117 21.474 1.00 93.94 183 GLU A N 1
ATOM 1394 C CA . GLU A 1 183 ? -12.616 1.185 20.869 1.00 93.94 183 GLU A CA 1
ATOM 1395 C C . GLU A 1 183 ? -11.128 0.797 20.809 1.00 93.94 183 GLU A C 1
ATOM 1397 O O . GLU A 1 183 ? -10.457 0.987 19.796 1.00 93.94 183 GLU A O 1
ATOM 1402 N N . THR A 1 184 ? -10.596 0.189 21.872 1.00 92.19 184 THR A N 1
ATOM 1403 C CA . THR A 1 184 ? -9.197 -0.262 21.903 1.00 92.19 184 THR A CA 1
ATOM 1404 C C . THR A 1 184 ? -8.930 -1.376 20.886 1.00 92.19 184 THR A C 1
ATOM 1406 O O . THR A 1 184 ? -7.891 -1.367 20.226 1.00 92.19 184 THR A O 1
ATOM 1409 N N . LEU A 1 185 ? -9.859 -2.322 20.728 1.00 91.00 185 LEU A N 1
ATOM 1410 C CA . LEU A 1 185 ? -9.778 -3.377 19.715 1.00 91.00 185 LEU A CA 1
ATOM 1411 C C . LEU A 1 185 ? -9.824 -2.815 18.291 1.00 91.00 185 LEU A C 1
ATOM 1413 O O . LEU A 1 185 ? -9.013 -3.217 17.455 1.00 91.00 185 LEU A O 1
ATOM 1417 N N . GLU A 1 186 ? -10.710 -1.855 18.028 1.00 92.12 186 GLU A N 1
ATOM 1418 C CA . GLU A 1 186 ? -10.773 -1.150 16.744 1.00 92.12 186 GLU A CA 1
ATOM 1419 C C . GLU A 1 186 ? -9.466 -0.395 16.462 1.00 92.12 186 GLU A C 1
ATOM 1421 O O . GLU A 1 186 ? -8.910 -0.509 15.370 1.00 92.12 186 GLU A O 1
ATOM 1426 N N . ASN A 1 187 ? -8.901 0.289 17.461 1.00 90.12 187 ASN A N 1
ATOM 1427 C CA . ASN A 1 187 ? -7.613 0.981 17.347 1.00 90.12 187 ASN A CA 1
ATOM 1428 C C . ASN A 1 187 ? -6.443 0.016 17.072 1.00 90.12 187 ASN A C 1
ATOM 1430 O O . ASN A 1 187 ? -5.527 0.336 16.304 1.00 90.12 187 ASN A O 1
ATOM 1434 N N . ILE A 1 188 ? -6.458 -1.176 17.678 1.00 89.94 188 ILE A N 1
ATOM 1435 C CA . ILE A 1 188 ? -5.482 -2.243 17.411 1.00 89.94 188 ILE A CA 1
ATOM 1436 C C . ILE A 1 188 ? -5.597 -2.721 15.961 1.00 89.94 188 ILE A C 1
ATOM 1438 O O . ILE A 1 188 ? -4.573 -2.861 15.287 1.00 89.94 188 ILE A O 1
ATOM 1442 N N . GLU A 1 189 ? -6.815 -2.928 15.459 1.00 88.75 189 GLU A N 1
ATOM 1443 C CA . GLU A 1 189 ? -7.041 -3.354 14.076 1.00 88.75 189 GLU A CA 1
ATOM 1444 C C . GLU A 1 189 ? -6.623 -2.265 13.079 1.00 88.75 189 GLU A C 1
ATOM 1446 O O . GLU A 1 189 ? -5.890 -2.535 12.128 1.00 88.75 189 GLU A O 1
ATOM 1451 N N . GLN A 1 190 ? -6.963 -1.002 13.343 1.00 90.75 190 GLN A N 1
ATOM 1452 C CA . GLN A 1 190 ? -6.472 0.129 12.553 1.00 90.75 190 GLN A CA 1
ATOM 1453 C C . GLN A 1 190 ? -4.941 0.164 12.524 1.00 90.75 190 GLN A C 1
ATOM 1455 O O . GLN A 1 190 ? -4.339 0.236 11.452 1.00 90.75 190 GLN A O 1
ATOM 1460 N N . THR A 1 191 ? -4.289 0.020 13.679 1.00 88.00 191 THR A N 1
ATOM 1461 C CA . THR A 1 191 ? -2.824 -0.031 13.765 1.00 88.00 191 THR A CA 1
ATOM 1462 C C . THR A 1 191 ? -2.262 -1.190 12.940 1.00 88.00 191 THR A C 1
ATOM 1464 O O . THR A 1 191 ? -1.314 -1.005 12.176 1.00 88.00 191 THR A O 1
ATOM 1467 N N . ARG A 1 192 ? -2.875 -2.376 13.014 1.00 85.62 192 ARG A N 1
ATOM 1468 C CA . ARG A 1 192 ? -2.504 -3.550 12.211 1.00 85.62 192 ARG A CA 1
ATOM 1469 C C . ARG A 1 192 ? -2.580 -3.259 10.711 1.00 85.62 192 ARG A C 1
ATOM 1471 O O . ARG A 1 192 ? -1.659 -3.634 9.985 1.00 85.62 192 ARG A O 1
ATOM 1478 N N . THR A 1 193 ? -3.623 -2.577 10.238 1.00 87.25 193 THR A N 1
ATOM 1479 C CA . THR A 1 193 ? -3.728 -2.211 8.814 1.00 87.25 193 THR A CA 1
ATOM 1480 C C . THR A 1 193 ? -2.616 -1.253 8.389 1.00 87.25 193 THR A C 1
ATOM 1482 O O . THR A 1 193 ? -2.012 -1.454 7.336 1.00 87.25 193 THR A O 1
ATOM 1485 N N . VAL A 1 194 ? -2.260 -0.278 9.233 1.00 86.88 194 VAL A N 1
ATOM 1486 C CA . VAL A 1 194 ? -1.137 0.639 8.980 1.00 86.88 194 VAL A CA 1
ATOM 1487 C C . VAL A 1 194 ? 0.182 -0.127 8.886 1.00 86.88 194 VAL A C 1
ATOM 1489 O O . VAL A 1 194 ? 0.953 0.095 7.952 1.00 86.88 194 VAL A O 1
ATOM 1492 N N . TRP A 1 195 ? 0.433 -1.073 9.794 1.00 85.62 195 TRP A N 1
ATOM 1493 C CA . TRP A 1 195 ? 1.620 -1.928 9.729 1.00 85.62 195 TRP A CA 1
ATOM 1494 C C . TRP A 1 195 ? 1.671 -2.773 8.455 1.00 85.62 195 TRP A C 1
ATOM 1496 O O . TRP A 1 195 ? 2.734 -2.880 7.842 1.00 85.62 195 TRP A O 1
ATOM 1506 N N . HIS A 1 196 ? 0.543 -3.341 8.014 1.00 83.12 196 HIS A N 1
ATOM 1507 C CA . HIS A 1 196 ? 0.482 -4.065 6.737 1.00 83.12 196 HIS A CA 1
ATOM 1508 C C . HIS A 1 196 ? 0.838 -3.160 5.559 1.00 83.12 196 HIS A C 1
ATOM 1510 O O . HIS A 1 196 ? 1.681 -3.527 4.741 1.00 83.12 196 HIS A O 1
ATOM 1516 N N . MET A 1 197 ? 0.300 -1.938 5.518 1.00 86.62 197 MET A N 1
ATOM 1517 C CA . MET A 1 197 ? 0.663 -0.958 4.489 1.00 86.62 197 MET A CA 1
ATOM 1518 C C . MET A 1 197 ? 2.156 -0.610 4.528 1.00 86.62 197 MET A C 1
ATOM 1520 O O . MET A 1 197 ? 2.793 -0.483 3.480 1.00 86.62 197 MET A O 1
ATOM 1524 N N . GLN A 1 198 ? 2.742 -0.479 5.721 1.00 81.75 198 GLN A N 1
ATOM 1525 C CA . GLN A 1 198 ? 4.175 -0.231 5.875 1.00 81.75 198 GLN A CA 1
ATOM 1526 C C . GLN A 1 198 ? 5.017 -1.414 5.391 1.00 81.75 198 GLN A C 1
ATOM 1528 O O . GLN A 1 198 ? 5.990 -1.202 4.666 1.00 81.75 198 GLN A O 1
ATOM 1533 N N . LEU A 1 199 ? 4.648 -2.650 5.733 1.00 83.69 199 LEU A N 1
ATOM 1534 C CA . LEU A 1 199 ? 5.333 -3.858 5.268 1.00 83.69 199 LEU A CA 1
ATOM 1535 C C . LEU A 1 199 ? 5.282 -3.975 3.745 1.00 83.69 199 LEU A C 1
ATOM 1537 O O . LEU A 1 199 ? 6.309 -4.234 3.114 1.00 83.69 199 LEU A O 1
ATOM 1541 N N . ASP A 1 200 ? 4.126 -3.720 3.142 1.00 83.88 200 ASP A N 1
ATOM 1542 C CA . ASP A 1 200 ? 3.986 -3.730 1.689 1.00 83.88 200 ASP A CA 1
ATOM 1543 C C . ASP A 1 200 ? 4.776 -2.593 1.037 1.00 83.88 200 ASP A C 1
ATOM 1545 O O . ASP A 1 200 ? 5.440 -2.802 0.020 1.00 83.88 200 ASP A O 1
ATOM 1549 N N . HIS A 1 201 ? 4.817 -1.408 1.650 1.00 82.19 201 HIS A N 1
ATOM 1550 C CA . HIS A 1 201 ? 5.695 -0.327 1.208 1.00 82.19 201 HIS A CA 1
ATOM 1551 C C . HIS A 1 201 ? 7.180 -0.730 1.272 1.00 82.19 201 HIS A C 1
ATOM 1553 O O . HIS A 1 201 ? 7.927 -0.473 0.324 1.00 82.19 201 HIS A O 1
ATOM 1559 N N . GLN A 1 202 ? 7.618 -1.401 2.343 1.00 79.00 202 GLN A N 1
ATOM 1560 C CA . GLN A 1 202 ? 8.991 -1.899 2.469 1.00 79.00 202 GLN A CA 1
ATOM 1561 C C . GLN A 1 202 ? 9.311 -2.966 1.419 1.00 79.00 202 GLN A C 1
ATOM 1563 O O . GLN A 1 202 ? 10.337 -2.865 0.744 1.00 79.00 202 GLN A O 1
ATOM 1568 N N . ARG A 1 203 ? 8.420 -3.940 1.206 1.00 83.00 203 ARG A N 1
ATOM 1569 C CA . ARG A 1 203 ? 8.555 -4.946 0.139 1.00 83.00 203 ARG A CA 1
ATOM 1570 C C . ARG A 1 203 ? 8.668 -4.287 -1.231 1.00 83.00 203 ARG A C 1
ATOM 1572 O O . ARG A 1 203 ? 9.580 -4.599 -1.994 1.00 83.00 203 ARG A O 1
ATOM 1579 N N . ASN A 1 204 ? 7.806 -3.312 -1.511 1.00 83.25 204 ASN A N 1
ATOM 1580 C CA . ASN A 1 204 ? 7.841 -2.538 -2.749 1.00 83.25 204 ASN A CA 1
ATOM 1581 C C . ASN A 1 204 ? 9.150 -1.745 -2.900 1.00 83.25 204 AS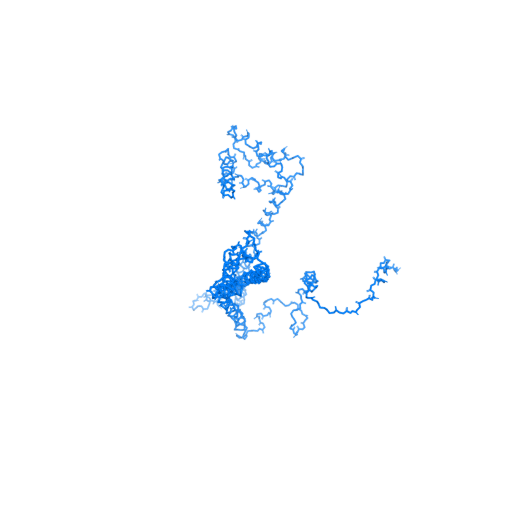N A C 1
ATOM 1583 O O . ASN A 1 204 ? 9.685 -1.644 -4.007 1.00 83.25 204 ASN A O 1
ATOM 1587 N N . ARG A 1 205 ? 9.700 -1.206 -1.803 1.00 80.38 205 ARG A N 1
ATOM 1588 C CA . ARG A 1 205 ? 11.007 -0.530 -1.788 1.00 80.38 205 ARG A CA 1
ATOM 1589 C C . ARG A 1 205 ? 12.140 -1.494 -2.135 1.00 80.38 205 ARG A C 1
ATOM 1591 O O . ARG A 1 205 ? 12.945 -1.174 -3.006 1.00 80.38 205 ARG A O 1
ATOM 1598 N N . VAL A 1 206 ? 12.179 -2.669 -1.508 1.00 80.94 206 VAL A N 1
ATOM 1599 C CA . VAL A 1 206 ? 13.188 -3.706 -1.784 1.00 80.94 206 VAL A CA 1
ATOM 1600 C C . VAL A 1 206 ? 13.094 -4.184 -3.229 1.00 80.94 206 VAL A C 1
ATOM 1602 O O . VAL A 1 206 ? 14.105 -4.208 -3.927 1.00 80.94 206 VAL A O 1
ATOM 1605 N N . LEU A 1 207 ? 11.885 -4.478 -3.716 1.00 85.25 207 LEU A N 1
ATOM 1606 C CA . LEU A 1 207 ? 11.666 -4.899 -5.098 1.00 85.25 207 LEU A CA 1
ATOM 1607 C C . LEU A 1 207 ? 12.162 -3.844 -6.095 1.00 85.25 207 LEU A C 1
ATOM 1609 O O . LEU A 1 207 ? 12.809 -4.180 -7.086 1.00 85.25 207 LEU A O 1
ATOM 1613 N N . ARG A 1 208 ? 11.919 -2.558 -5.811 1.00 81.56 208 ARG A N 1
ATOM 1614 C CA . ARG A 1 208 ? 12.412 -1.444 -6.631 1.00 81.56 208 ARG A CA 1
ATOM 1615 C C . ARG A 1 208 ? 13.939 -1.376 -6.658 1.00 81.56 208 ARG A C 1
ATOM 1617 O O . ARG A 1 208 ? 14.503 -1.158 -7.728 1.00 81.56 208 ARG A O 1
ATOM 1624 N N . ILE A 1 209 ? 14.597 -1.538 -5.510 1.00 81.94 209 ILE A N 1
ATOM 1625 C CA . ILE A 1 209 ? 16.065 -1.533 -5.420 1.00 81.94 209 ILE A CA 1
ATOM 1626 C C . ILE A 1 209 ? 16.642 -2.729 -6.182 1.00 81.94 209 ILE A C 1
ATOM 1628 O O . ILE A 1 209 ? 17.529 -2.543 -7.012 1.00 81.94 209 ILE A O 1
ATOM 1632 N N . ASN A 1 210 ? 16.097 -3.929 -5.969 1.00 84.44 210 ASN A N 1
ATOM 1633 C CA . ASN A 1 210 ? 16.530 -5.142 -6.661 1.00 84.44 210 ASN A CA 1
ATOM 1634 C C . ASN A 1 210 ? 16.411 -5.005 -8.188 1.00 84.44 210 ASN A C 1
ATOM 1636 O O . ASN A 1 210 ? 17.333 -5.335 -8.934 1.00 84.44 210 ASN A O 1
ATOM 1640 N N . LEU A 1 211 ? 15.295 -4.446 -8.659 1.00 87.62 211 LEU A N 1
ATOM 1641 C CA . LEU A 1 211 ? 15.077 -4.184 -10.077 1.00 87.62 211 LEU A CA 1
ATOM 1642 C C . LEU A 1 211 ? 16.086 -3.165 -10.632 1.00 87.62 211 LEU A C 1
ATOM 1644 O O . LEU A 1 211 ? 16.601 -3.363 -11.729 1.00 87.62 211 LEU A O 1
ATOM 1648 N N . LEU A 1 212 ? 16.419 -2.106 -9.884 1.00 84.12 212 LEU A N 1
ATOM 1649 C CA . LEU A 1 212 ? 17.428 -1.129 -10.306 1.00 84.12 212 LEU A CA 1
ATOM 1650 C C . LEU A 1 212 ? 18.826 -1.759 -10.410 1.00 84.12 212 LEU A C 1
ATOM 1652 O O . LEU A 1 212 ? 19.509 -1.548 -11.410 1.00 84.12 212 LEU A O 1
ATOM 1656 N N . ILE A 1 213 ? 19.226 -2.562 -9.418 1.00 84.62 213 ILE A N 1
ATOM 1657 C CA . ILE A 1 213 ? 20.495 -3.308 -9.437 1.00 84.62 213 ILE A CA 1
ATOM 1658 C C . ILE A 1 213 ? 20.534 -4.261 -10.636 1.00 84.62 213 ILE A C 1
ATOM 1660 O O . ILE A 1 213 ? 21.543 -4.325 -11.332 1.00 84.62 213 ILE A O 1
ATOM 1664 N N . SER A 1 214 ? 19.423 -4.940 -10.932 1.00 86.25 214 SER A N 1
ATOM 1665 C CA . SER A 1 214 ? 19.313 -5.840 -12.087 1.00 86.25 214 SER A CA 1
ATOM 1666 C C . SER A 1 214 ? 19.496 -5.102 -13.418 1.00 86.25 214 SER A C 1
ATOM 1668 O O . SER A 1 214 ? 20.201 -5.593 -14.296 1.00 86.25 214 SER A O 1
ATOM 1670 N N . ILE A 1 215 ? 18.920 -3.900 -13.567 1.00 88.88 215 ILE A N 1
ATOM 1671 C CA . ILE A 1 215 ? 19.113 -3.063 -14.766 1.00 88.88 215 ILE A CA 1
ATOM 1672 C C . ILE A 1 215 ? 20.582 -2.652 -14.914 1.00 88.88 215 ILE A C 1
ATOM 1674 O O . ILE A 1 215 ? 21.131 -2.742 -16.011 1.00 88.88 215 ILE A O 1
ATOM 1678 N N . MET A 1 216 ? 21.222 -2.225 -13.822 1.00 86.88 216 MET A N 1
ATOM 1679 C CA . MET A 1 216 ? 22.642 -1.858 -13.828 1.00 86.88 216 MET A CA 1
ATOM 1680 C C . MET A 1 216 ? 23.531 -3.058 -14.175 1.00 86.88 216 MET A C 1
ATOM 1682 O O . MET A 1 216 ? 24.425 -2.938 -15.005 1.00 86.88 216 MET A O 1
ATOM 1686 N N . SER A 1 217 ? 23.254 -4.226 -13.588 1.00 88.12 217 SER A N 1
ATOM 1687 C CA . SER A 1 217 ? 23.980 -5.470 -13.856 1.00 88.12 217 SER A CA 1
ATOM 1688 C C . SER A 1 217 ? 23.863 -5.890 -15.321 1.00 88.12 217 SER A C 1
ATOM 1690 O O . SER A 1 217 ? 24.880 -6.158 -15.957 1.00 88.12 217 SER A O 1
ATOM 1692 N N . LEU A 1 218 ? 22.652 -5.864 -15.887 1.00 89.56 218 LEU A N 1
ATOM 1693 C CA . LEU A 1 218 ? 22.428 -6.142 -17.306 1.00 89.56 218 LEU A CA 1
ATOM 1694 C C . LEU A 1 218 ? 23.228 -5.182 -18.199 1.00 89.56 218 LEU A C 1
ATOM 1696 O O . LEU A 1 218 ? 23.857 -5.612 -19.163 1.00 89.56 218 LEU A O 1
ATOM 1700 N N . GLY A 1 219 ? 23.241 -3.896 -17.847 1.00 89.56 219 GLY A N 1
ATOM 1701 C CA . GLY A 1 219 ? 24.056 -2.872 -18.493 1.00 89.56 219 GLY A CA 1
ATOM 1702 C C . GLY A 1 219 ? 25.547 -3.189 -18.509 1.00 89.56 219 GLY A C 1
ATOM 1703 O O . GLY A 1 219 ? 26.177 -3.171 -19.569 1.00 89.56 219 GLY A O 1
ATOM 1704 N N . SER A 1 220 ? 26.096 -3.536 -17.344 1.00 87.31 220 SER A N 1
ATOM 1705 C CA . SER A 1 220 ? 27.500 -3.926 -17.192 1.00 87.31 220 SER A CA 1
ATOM 1706 C C . SER A 1 220 ? 27.844 -5.177 -18.001 1.00 87.31 220 SER A C 1
ATOM 1708 O O . SER A 1 220 ? 28.884 -5.204 -18.652 1.00 87.31 220 SER A O 1
ATOM 1710 N N . VAL A 1 221 ? 26.966 -6.188 -18.023 1.00 92.50 221 VAL A N 1
ATOM 1711 C CA . VAL A 1 221 ? 27.165 -7.404 -18.834 1.00 92.50 221 VAL A CA 1
ATOM 1712 C C . VAL A 1 221 ? 27.182 -7.068 -20.328 1.00 92.50 221 VAL A C 1
ATOM 1714 O O . VAL A 1 221 ? 28.066 -7.533 -21.042 1.00 92.50 221 VAL A O 1
ATOM 1717 N N . MET A 1 222 ? 26.262 -6.224 -20.807 1.00 90.06 222 MET A N 1
ATOM 1718 C CA . MET A 1 222 ? 26.231 -5.800 -22.214 1.00 90.06 222 MET A CA 1
ATOM 1719 C C . MET A 1 222 ? 27.460 -4.967 -22.608 1.00 90.06 222 MET A C 1
ATOM 1721 O O . MET A 1 222 ? 27.971 -5.130 -23.712 1.00 90.06 222 MET A O 1
ATOM 1725 N N . GLY A 1 223 ? 27.962 -4.107 -21.715 1.00 89.31 223 GLY A N 1
ATOM 1726 C CA . GLY A 1 223 ? 29.185 -3.329 -21.951 1.00 89.31 223 GLY A CA 1
ATOM 1727 C C . GLY A 1 223 ? 30.466 -4.170 -21.912 1.00 89.31 223 GLY A C 1
ATOM 1728 O O . GLY A 1 223 ? 31.397 -3.909 -22.669 1.00 89.31 223 GLY A O 1
ATOM 1729 N N . ALA A 1 224 ? 30.509 -5.209 -21.072 1.00 89.94 224 ALA A N 1
ATOM 1730 C CA . ALA A 1 224 ? 31.645 -6.126 -20.970 1.00 89.94 224 ALA A CA 1
ATOM 1731 C C . ALA A 1 224 ? 31.689 -7.167 -22.101 1.00 89.94 224 ALA A C 1
ATOM 1733 O O . ALA A 1 224 ? 32.746 -7.732 -22.369 1.00 89.94 224 ALA A O 1
ATOM 1734 N N . MET A 1 225 ? 30.566 -7.422 -22.779 1.00 90.62 225 MET A N 1
ATOM 1735 C CA . MET A 1 225 ? 30.460 -8.456 -23.811 1.00 90.62 225 MET A CA 1
ATOM 1736 C C . MET A 1 225 ? 31.436 -8.237 -24.987 1.00 90.62 225 MET A C 1
ATOM 1738 O O . MET A 1 225 ? 32.191 -9.164 -25.277 1.00 90.62 225 MET A O 1
ATOM 1742 N N . PRO A 1 226 ? 31.559 -7.039 -25.600 1.00 86.50 226 PRO A N 1
ATOM 1743 C CA . PRO A 1 226 ? 32.577 -6.794 -26.626 1.00 86.50 226 PRO A CA 1
ATOM 1744 C C . PRO A 1 226 ? 34.008 -6.980 -26.108 1.00 86.50 226 PRO A C 1
ATOM 1746 O O . PRO A 1 226 ? 34.831 -7.585 -26.789 1.00 86.50 226 PRO A O 1
ATOM 1749 N N . ALA A 1 227 ? 34.301 -6.517 -24.887 1.00 85.25 227 ALA A N 1
ATOM 1750 C CA . ALA A 1 227 ? 35.618 -6.682 -24.272 1.00 85.25 227 ALA A CA 1
ATOM 1751 C C . ALA A 1 227 ? 35.956 -8.162 -24.023 1.00 85.25 227 ALA A C 1
ATOM 1753 O O . ALA A 1 227 ? 37.097 -8.567 -24.213 1.00 85.25 227 ALA A O 1
ATOM 1754 N N . ALA A 1 228 ? 34.965 -8.982 -23.665 1.00 87.62 228 ALA A N 1
ATOM 1755 C CA . ALA A 1 228 ? 35.128 -10.426 -23.542 1.00 87.62 228 ALA A CA 1
ATOM 1756 C C . ALA A 1 228 ? 35.387 -11.092 -24.904 1.00 87.62 228 ALA A C 1
ATOM 1758 O O . ALA A 1 228 ? 36.229 -11.979 -24.982 1.00 87.62 228 ALA A O 1
ATOM 1759 N N . PHE A 1 229 ? 34.725 -10.645 -25.980 1.00 85.44 229 PHE A N 1
ATOM 1760 C CA . PHE A 1 229 ? 34.976 -11.153 -27.335 1.00 85.44 229 PHE A CA 1
ATOM 1761 C C . PHE A 1 229 ? 36.379 -10.833 -27.850 1.00 85.44 229 PHE A C 1
ATOM 1763 O O . PHE A 1 229 ? 37.046 -11.725 -28.364 1.00 85.44 229 PHE A O 1
ATOM 1770 N N . PHE A 1 230 ? 36.836 -9.591 -27.680 1.00 80.31 230 PHE A N 1
ATOM 1771 C CA . PHE A 1 230 ? 38.185 -9.175 -28.080 1.00 80.31 230 PHE A CA 1
ATOM 1772 C C . PHE A 1 230 ? 39.280 -9.623 -27.102 1.00 80.31 230 PHE A C 1
ATOM 1774 O O . PHE A 1 230 ? 40.446 -9.642 -27.466 1.00 80.31 230 PHE A O 1
ATOM 1781 N N . GLY A 1 231 ? 38.925 -9.989 -25.868 1.00 78.19 231 GLY A N 1
ATOM 1782 C CA . GLY A 1 231 ? 39.847 -10.581 -24.896 1.00 78.19 231 GLY A CA 1
ATOM 1783 C C . GLY A 1 231 ? 40.077 -12.083 -25.092 1.00 78.19 231 GLY A C 1
ATOM 1784 O O . GLY A 1 231 ? 40.935 -12.660 -24.424 1.00 78.19 231 GLY A O 1
ATOM 1785 N N . MET A 1 232 ? 39.318 -12.738 -25.978 1.00 81.88 232 MET A N 1
ATOM 1786 C CA . MET A 1 232 ? 39.574 -14.124 -26.368 1.00 81.88 232 MET A CA 1
ATOM 1787 C C . MET A 1 232 ? 40.749 -14.177 -27.349 1.00 81.88 232 MET A C 1
ATOM 1789 O O . MET A 1 232 ? 40.836 -13.356 -28.253 1.00 81.88 232 MET A O 1
ATOM 1793 N N . ASN A 1 233 ? 41.629 -15.172 -27.193 1.00 71.56 233 ASN A N 1
ATOM 1794 C CA . ASN A 1 233 ? 42.814 -15.399 -28.031 1.00 71.56 233 ASN A CA 1
ATOM 1795 C C . ASN A 1 233 ? 42.438 -15.907 -29.443 1.00 71.56 233 ASN A C 1
ATOM 1797 O O . ASN A 1 233 ? 42.747 -17.037 -29.825 1.00 71.56 233 ASN A O 1
ATOM 1801 N N . LEU A 1 234 ? 41.686 -15.098 -30.184 1.00 68.00 234 LEU A N 1
ATOM 1802 C CA . LEU A 1 234 ? 41.250 -15.328 -31.554 1.00 68.00 234 LEU A CA 1
ATOM 1803 C C . LEU A 1 234 ? 41.890 -14.251 -32.427 1.00 68.00 234 LEU A C 1
ATOM 1805 O O . LEU A 1 234 ? 41.696 -13.062 -32.192 1.00 68.00 234 LEU A O 1
ATOM 1809 N N . SER A 1 235 ? 42.646 -14.665 -33.446 1.00 62.88 235 SER A N 1
ATOM 1810 C CA . SER A 1 235 ? 43.350 -13.737 -34.334 1.00 62.88 235 SER A CA 1
ATOM 1811 C C . SER A 1 235 ? 42.342 -12.944 -35.176 1.00 62.88 235 SER A C 1
ATOM 1813 O O . SER A 1 235 ? 41.802 -13.437 -36.164 1.00 62.88 235 SER A O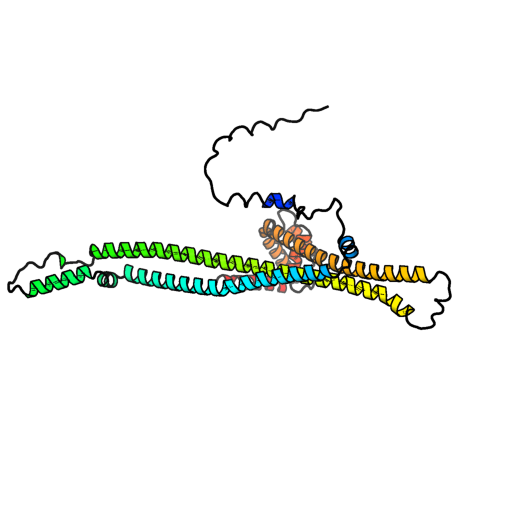 1
ATOM 1815 N N . SER A 1 236 ? 42.036 -11.728 -34.722 1.00 65.44 236 SER A N 1
ATOM 1816 C CA . SER A 1 236 ? 41.007 -10.849 -35.293 1.00 65.44 236 SER A CA 1
ATOM 1817 C C . SER A 1 236 ? 41.569 -9.889 -36.357 1.00 65.44 236 SER A C 1
ATOM 1819 O O . SER A 1 236 ? 40.816 -9.271 -37.105 1.00 65.44 236 SER A O 1
ATOM 1821 N N . GLY A 1 237 ? 42.898 -9.726 -36.433 1.00 66.75 237 GLY A N 1
ATOM 1822 C CA . GLY A 1 237 ? 43.573 -8.783 -37.345 1.00 66.75 237 GLY A CA 1
ATOM 1823 C C . GLY A 1 237 ? 43.371 -7.294 -37.005 1.00 66.75 237 GLY A C 1
ATOM 1824 O O . GLY A 1 237 ? 44.036 -6.435 -37.572 1.00 66.75 237 GLY A O 1
ATOM 1825 N N . LEU A 1 238 ? 42.487 -6.977 -36.052 1.00 64.38 238 LEU A N 1
ATOM 1826 C CA . LEU A 1 238 ? 42.206 -5.624 -35.547 1.00 64.38 238 LEU A CA 1
ATOM 1827 C C . LEU A 1 238 ? 43.184 -5.153 -34.453 1.00 64.38 238 LEU A C 1
ATOM 1829 O O . LEU A 1 238 ? 43.176 -3.978 -34.095 1.00 64.38 238 LEU A O 1
ATOM 1833 N N . GLU A 1 239 ? 44.018 -6.053 -33.929 1.00 66.25 239 GLU A N 1
ATOM 1834 C CA . GLU A 1 239 ? 44.998 -5.772 -32.866 1.00 66.25 239 GLU A CA 1
ATOM 1835 C C . GLU A 1 239 ? 46.255 -5.057 -33.381 1.00 66.25 239 GLU A C 1
ATOM 1837 O O . GLU A 1 239 ? 46.866 -4.276 -32.656 1.00 66.25 239 GLU A O 1
ATOM 1842 N N . GLU A 1 240 ? 46.630 -5.288 -34.642 1.00 70.00 240 GLU A N 1
ATOM 1843 C CA . GLU A 1 240 ? 47.866 -4.762 -35.239 1.00 70.00 240 GLU A CA 1
ATOM 1844 C C . GLU A 1 240 ? 47.731 -3.308 -35.729 1.00 70.00 240 GLU A C 1
ATOM 1846 O O . GLU A 1 240 ? 48.723 -2.671 -36.090 1.00 70.00 240 GLU A O 1
ATOM 1851 N N . VAL A 1 241 ? 46.513 -2.751 -35.731 1.00 75.88 241 VAL A N 1
ATOM 1852 C CA . VAL A 1 241 ? 46.247 -1.399 -36.235 1.00 75.88 241 VAL A CA 1
ATOM 1853 C C . VAL A 1 241 ? 46.418 -0.362 -35.111 1.00 75.88 241 VAL A C 1
ATOM 1855 O O . VAL A 1 241 ? 45.653 -0.366 -34.138 1.00 75.88 241 VAL A O 1
ATOM 1858 N N . PRO A 1 242 ? 47.370 0.586 -35.229 1.00 73.88 242 PRO A N 1
ATOM 1859 C CA . PRO A 1 242 ? 47.595 1.596 -34.203 1.00 73.88 242 PRO A CA 1
ATOM 1860 C C . PRO A 1 242 ? 46.366 2.505 -34.057 1.00 73.88 242 PRO A C 1
ATOM 1862 O O . PRO A 1 242 ? 45.889 3.098 -35.021 1.00 73.88 242 PRO A O 1
ATOM 1865 N N . GLY A 1 243 ? 45.860 2.630 -32.827 1.00 78.62 243 GLY A N 1
ATOM 1866 C CA . GLY A 1 243 ? 44.768 3.546 -32.480 1.00 78.62 243 GLY A CA 1
ATOM 1867 C C . GLY A 1 243 ? 43.359 2.944 -32.440 1.00 78.62 243 GLY A C 1
ATOM 1868 O O . GLY A 1 243 ? 42.443 3.653 -32.037 1.00 78.62 243 GLY A O 1
ATOM 1869 N N . VAL A 1 244 ? 43.161 1.659 -32.771 1.00 81.00 244 VAL A N 1
ATOM 1870 C CA . VAL A 1 244 ? 41.832 0.997 -32.738 1.00 81.00 244 VAL A CA 1
ATOM 1871 C C . VAL A 1 244 ? 41.388 0.613 -31.315 1.00 81.00 244 VAL A C 1
ATOM 1873 O O . VAL A 1 244 ? 40.195 0.511 -31.034 1.00 81.00 244 VAL A O 1
ATOM 1876 N N . PHE A 1 245 ? 42.323 0.505 -30.371 1.00 79.81 245 PHE A N 1
ATOM 1877 C CA . PHE A 1 245 ? 42.031 0.153 -28.976 1.00 79.81 245 PHE A CA 1
ATOM 1878 C C . PHE A 1 245 ? 41.090 1.151 -28.274 1.00 79.81 245 PHE A C 1
ATOM 1880 O O . PHE A 1 245 ? 40.044 0.777 -27.744 1.00 79.81 245 PHE A O 1
ATOM 1887 N N . TRP A 1 246 ? 41.430 2.442 -28.303 1.00 85.12 246 TRP A N 1
ATOM 1888 C CA . TRP A 1 246 ? 40.643 3.501 -27.663 1.00 85.12 246 TRP A CA 1
ATOM 1889 C C . TRP A 1 246 ? 39.189 3.610 -28.167 1.00 85.12 246 TRP A C 1
ATOM 1891 O O . TRP A 1 246 ? 38.284 3.666 -27.329 1.00 85.12 246 TRP A O 1
ATOM 1901 N N . PRO A 1 247 ? 38.908 3.611 -29.487 1.00 86.06 247 PRO A N 1
ATOM 1902 C CA . PRO A 1 247 ? 37.536 3.663 -29.981 1.00 86.06 247 PRO A CA 1
ATOM 1903 C C . PRO A 1 247 ? 36.739 2.393 -29.653 1.00 86.06 247 PRO A C 1
ATOM 1905 O O . PRO A 1 247 ? 35.548 2.499 -29.370 1.00 86.06 247 PRO A O 1
ATOM 1908 N N . VAL A 1 248 ? 37.350 1.203 -29.604 1.00 85.31 248 VAL A N 1
ATOM 1909 C CA . VAL A 1 248 ? 36.653 -0.032 -29.180 1.00 85.31 248 VAL A CA 1
ATOM 1910 C C . VAL A 1 248 ? 36.248 0.034 -27.701 1.00 85.31 248 VAL A C 1
ATOM 1912 O O . VAL A 1 248 ? 35.118 -0.306 -27.340 1.00 85.31 248 VAL A O 1
ATOM 1915 N N . VAL A 1 249 ? 37.120 0.553 -26.834 1.00 87.38 249 VAL A N 1
ATOM 1916 C CA . VAL A 1 249 ? 36.799 0.769 -25.412 1.00 87.38 249 VAL A CA 1
ATOM 1917 C C . VAL A 1 249 ? 35.679 1.803 -25.249 1.00 87.38 249 VAL A C 1
ATOM 1919 O O . VAL A 1 249 ? 34.724 1.579 -24.507 1.00 87.38 249 VAL A O 1
ATOM 1922 N N . GLN A 1 250 ? 35.738 2.920 -25.977 1.00 89.19 250 GLN A N 1
ATOM 1923 C CA . GLN A 1 250 ? 34.700 3.955 -25.908 1.00 89.19 250 GLN A CA 1
ATOM 1924 C C . GLN A 1 250 ? 33.352 3.466 -26.439 1.00 89.19 250 GLN A C 1
ATOM 1926 O O . GLN A 1 250 ? 32.318 3.748 -25.837 1.00 89.19 250 GLN A O 1
ATOM 1931 N N . THR A 1 251 ? 33.348 2.719 -27.544 1.00 89.38 251 THR A N 1
ATOM 1932 C CA . THR A 1 251 ? 32.115 2.197 -28.150 1.00 89.38 251 THR A CA 1
ATOM 1933 C C . THR A 1 251 ? 31.476 1.098 -27.306 1.00 89.38 251 THR A C 1
ATOM 1935 O O . THR A 1 251 ? 30.261 1.118 -27.136 1.00 89.38 251 THR A O 1
ATOM 1938 N N . SER A 1 252 ? 32.257 0.192 -26.710 1.00 89.69 252 SER A N 1
ATOM 1939 C CA . SER A 1 252 ? 31.736 -0.834 -25.790 1.00 89.69 252 SER A CA 1
ATOM 1940 C C . SER A 1 252 ? 31.168 -0.231 -24.500 1.00 89.69 252 SER A C 1
ATOM 1942 O O . SER A 1 252 ? 30.069 -0.601 -24.077 1.00 89.69 252 SER A O 1
ATOM 1944 N N . LEU A 1 253 ? 31.841 0.772 -23.925 1.00 90.44 253 LEU A N 1
ATOM 1945 C CA . LEU A 1 253 ? 31.326 1.510 -22.771 1.00 90.44 253 LEU A CA 1
ATOM 1946 C C . LEU A 1 253 ? 30.044 2.283 -23.121 1.00 90.44 253 LEU A C 1
ATOM 1948 O O . LEU A 1 253 ? 29.054 2.218 -22.388 1.00 90.44 253 LEU A O 1
ATOM 1952 N N . ALA A 1 254 ? 30.029 2.971 -24.266 1.00 92.38 254 ALA A N 1
ATOM 1953 C CA . ALA A 1 254 ? 28.852 3.686 -24.751 1.00 92.38 254 ALA A CA 1
ATOM 1954 C C . ALA A 1 254 ? 27.677 2.737 -25.027 1.00 92.38 254 ALA A C 1
ATOM 1956 O O . ALA A 1 254 ? 26.536 3.075 -24.712 1.00 92.38 254 ALA A O 1
ATOM 1957 N N . PHE A 1 255 ? 27.943 1.540 -25.555 1.00 92.12 255 PHE A N 1
ATOM 1958 C CA . PHE A 1 255 ? 26.936 0.511 -25.796 1.00 92.12 255 PHE A CA 1
ATOM 1959 C C . PHE A 1 255 ? 26.300 0.018 -24.489 1.00 92.12 255 PHE A C 1
ATOM 1961 O O . PHE A 1 255 ? 25.074 0.020 -24.368 1.00 92.12 255 PHE A O 1
ATOM 1968 N N . GLY A 1 256 ? 27.107 -0.307 -23.472 1.00 90.56 256 GLY A N 1
ATOM 1969 C CA . GLY A 1 256 ? 26.599 -0.699 -22.151 1.00 90.56 256 GLY A CA 1
ATOM 1970 C C . GLY A 1 256 ? 25.740 0.391 -21.498 1.00 90.56 256 GLY A C 1
ATOM 1971 O O . GLY A 1 256 ? 24.637 0.123 -21.006 1.00 90.56 256 GLY A O 1
ATOM 1972 N N . LEU A 1 257 ? 26.190 1.649 -21.560 1.00 92.75 257 LEU A N 1
ATOM 1973 C CA . LEU A 1 257 ? 25.433 2.796 -21.047 1.00 92.75 257 LEU A CA 1
ATOM 1974 C C . LEU A 1 257 ? 24.131 3.029 -21.825 1.00 92.75 257 LEU A C 1
ATOM 1976 O O . LEU A 1 257 ? 23.089 3.263 -21.209 1.00 92.75 257 LEU A O 1
ATOM 1980 N N . ALA A 1 258 ? 24.156 2.912 -23.154 1.00 94.12 258 ALA A N 1
ATOM 1981 C CA . ALA A 1 258 ? 22.970 3.046 -23.995 1.00 94.12 258 ALA A CA 1
ATOM 1982 C C . ALA A 1 258 ? 21.927 1.961 -23.679 1.00 94.12 258 ALA A C 1
ATOM 1984 O O . ALA A 1 258 ? 20.759 2.283 -23.456 1.00 94.12 258 ALA A O 1
ATOM 1985 N N . CYS A 1 259 ? 22.337 0.694 -23.566 1.00 93.12 259 CYS A N 1
ATOM 1986 C CA . CYS A 1 259 ? 21.455 -0.411 -23.174 1.00 93.12 259 CYS A CA 1
ATOM 1987 C C . CYS A 1 259 ? 20.836 -0.198 -21.782 1.00 93.12 259 CYS A C 1
ATOM 1989 O O . CYS A 1 259 ? 19.631 -0.408 -21.592 1.00 93.12 259 CYS A O 1
ATOM 1991 N N . THR A 1 260 ? 21.627 0.282 -20.818 1.00 91.19 260 THR A N 1
ATOM 1992 C CA . THR A 1 260 ? 21.145 0.616 -19.466 1.00 91.19 260 THR A CA 1
ATOM 1993 C C . THR A 1 260 ? 20.118 1.747 -19.508 1.00 91.19 260 THR A C 1
ATOM 1995 O O . THR A 1 260 ? 19.044 1.640 -18.911 1.00 91.19 260 THR A O 1
ATOM 1998 N N . ALA A 1 261 ? 20.408 2.819 -20.252 1.00 92.94 261 ALA A N 1
ATOM 1999 C CA . ALA A 1 261 ? 19.533 3.980 -20.385 1.00 92.94 261 ALA A CA 1
ATOM 2000 C C . ALA A 1 261 ? 18.204 3.629 -21.070 1.00 92.94 261 ALA A C 1
ATOM 2002 O O . ALA A 1 261 ? 17.147 4.076 -20.618 1.00 92.94 261 ALA A O 1
ATOM 2003 N N . LEU A 1 262 ? 18.235 2.789 -22.110 1.00 93.56 262 LEU A N 1
ATOM 2004 C CA . LEU A 1 262 ? 17.036 2.289 -22.788 1.00 93.56 262 LEU A CA 1
ATOM 2005 C C . LEU A 1 262 ? 16.163 1.459 -21.841 1.00 93.56 262 LEU A C 1
ATOM 2007 O O . LEU A 1 262 ? 14.959 1.703 -21.736 1.00 93.56 262 LEU A O 1
ATOM 2011 N N . THR A 1 263 ? 16.768 0.534 -21.096 1.00 91.06 263 THR A N 1
ATOM 2012 C CA . THR A 1 263 ? 16.053 -0.331 -20.144 1.00 91.06 263 THR A CA 1
ATOM 2013 C C . THR A 1 263 ? 15.464 0.478 -18.983 1.00 91.06 263 THR A C 1
ATOM 2015 O O . THR A 1 263 ? 14.298 0.307 -18.620 1.00 91.06 263 THR A O 1
ATOM 2018 N N . TYR A 1 264 ? 16.225 1.434 -18.443 1.00 91.75 264 TYR A N 1
ATOM 2019 C CA . TYR A 1 264 ? 15.744 2.359 -17.415 1.00 91.75 264 TYR A CA 1
ATOM 2020 C C . TYR A 1 264 ? 14.623 3.273 -17.936 1.00 91.75 264 TYR A C 1
ATOM 2022 O O . TYR A 1 264 ? 13.628 3.512 -17.245 1.00 91.75 264 TYR A O 1
ATOM 2030 N N . GLY A 1 265 ? 14.747 3.760 -19.174 1.00 91.31 265 GLY A N 1
ATOM 2031 C CA . GLY A 1 265 ? 13.718 4.536 -19.861 1.00 91.31 265 GLY A CA 1
ATOM 2032 C C . GLY A 1 265 ? 12.420 3.746 -20.011 1.00 91.31 265 GLY A C 1
ATOM 2033 O O . GLY A 1 265 ? 11.356 4.241 -19.634 1.00 91.31 265 GLY A O 1
ATOM 2034 N N . TYR A 1 266 ? 12.506 2.496 -20.467 1.00 90.38 266 TYR A N 1
ATOM 2035 C CA . TYR A 1 266 ? 11.366 1.585 -20.559 1.00 90.38 266 TYR A CA 1
ATOM 2036 C C . TYR A 1 266 ? 10.689 1.378 -19.193 1.00 90.38 266 TYR A C 1
ATOM 2038 O O . TYR A 1 266 ? 9.476 1.586 -19.068 1.00 90.38 266 TYR A O 1
ATOM 2046 N N . TYR A 1 267 ? 11.477 1.092 -18.149 1.00 89.19 267 TYR A N 1
ATOM 2047 C CA . TYR A 1 267 ? 10.995 0.961 -16.770 1.00 89.19 267 TYR A CA 1
ATOM 2048 C C . TYR A 1 267 ? 10.288 2.228 -16.261 1.00 89.19 267 TYR A C 1
ATOM 2050 O O . TYR A 1 267 ? 9.242 2.143 -15.621 1.00 89.19 267 TYR A O 1
ATOM 2058 N N . LYS A 1 268 ? 10.812 3.422 -16.556 1.00 86.69 268 LYS A N 1
ATOM 2059 C CA . LYS A 1 268 ? 10.241 4.693 -16.078 1.00 86.69 268 LYS A CA 1
ATOM 2060 C C . LYS A 1 268 ? 9.005 5.127 -16.867 1.00 86.69 268 LYS A C 1
ATOM 2062 O O . LYS A 1 268 ? 8.116 5.771 -16.305 1.00 86.69 268 LYS A O 1
ATOM 2067 N N . ILE A 1 269 ? 8.949 4.837 -18.166 1.00 86.19 269 ILE A N 1
ATOM 2068 C CA . ILE A 1 269 ? 7.898 5.323 -19.073 1.00 86.19 269 ILE A CA 1
ATOM 2069 C C . ILE A 1 269 ? 6.662 4.418 -19.033 1.00 86.19 269 ILE A C 1
ATOM 2071 O O . ILE A 1 269 ? 5.541 4.935 -19.006 1.00 86.19 269 ILE A O 1
ATOM 2075 N N . GLY A 1 270 ? 6.839 3.094 -18.988 1.00 78.75 270 GLY A N 1
ATOM 2076 C CA . GLY A 1 270 ? 5.736 2.125 -19.027 1.00 78.75 270 GLY A CA 1
ATOM 2077 C C . GLY A 1 270 ? 4.668 2.351 -17.943 1.00 78.75 270 GLY A C 1
ATOM 2078 O O . GLY A 1 270 ? 3.497 2.568 -18.277 1.00 78.75 270 GLY A O 1
ATOM 2079 N N . PRO A 1 271 ? 5.040 2.396 -16.650 1.00 76.50 271 PRO A N 1
ATOM 2080 C CA . PRO A 1 271 ? 4.097 2.589 -15.550 1.00 76.50 271 PRO A CA 1
ATOM 2081 C C . PRO A 1 271 ? 3.436 3.969 -15.574 1.00 76.50 271 PRO A C 1
ATOM 2083 O O . PRO A 1 271 ? 2.238 4.089 -15.323 1.00 76.50 271 PRO A O 1
ATOM 2086 N N . LYS A 1 272 ? 4.185 5.020 -15.942 1.00 75.44 272 LYS A N 1
ATOM 2087 C CA . LYS A 1 272 ? 3.664 6.395 -16.013 1.00 75.44 272 LYS A CA 1
ATOM 2088 C C . LYS A 1 272 ? 2.558 6.543 -17.050 1.00 75.44 272 LYS A C 1
ATOM 2090 O O . LYS A 1 272 ? 1.610 7.286 -16.812 1.00 75.44 272 LYS A O 1
ATOM 2095 N N . ARG A 1 273 ? 2.656 5.841 -18.184 1.00 76.50 273 ARG A N 1
ATOM 2096 C CA . ARG A 1 273 ? 1.599 5.840 -19.207 1.00 76.50 273 ARG A CA 1
ATOM 2097 C C . ARG A 1 273 ? 0.319 5.189 -18.683 1.00 76.50 273 ARG A C 1
ATOM 2099 O O . ARG A 1 273 ? -0.754 5.761 -18.843 1.00 76.50 273 ARG A O 1
ATOM 2106 N N . ARG A 1 274 ? 0.438 4.050 -17.991 1.00 75.94 274 ARG A N 1
ATOM 2107 C CA . ARG A 1 274 ? -0.714 3.335 -17.415 1.00 75.94 274 ARG A CA 1
ATOM 2108 C C . ARG A 1 274 ? -1.375 4.109 -16.275 1.00 75.94 274 ARG A C 1
ATOM 2110 O O . ARG A 1 274 ? -2.594 4.220 -16.248 1.00 75.94 274 ARG A O 1
ATOM 2117 N N . TYR A 1 275 ? -0.584 4.689 -15.375 1.00 75.44 275 TYR A N 1
ATOM 2118 C CA . TYR A 1 275 ? -1.102 5.483 -14.259 1.00 75.44 275 TYR A CA 1
ATOM 2119 C C . TYR A 1 275 ? -1.821 6.750 -14.740 1.00 75.44 275 TYR A C 1
ATOM 2121 O O . TYR A 1 275 ? -2.926 7.039 -14.293 1.00 75.44 275 TYR A O 1
ATOM 2129 N N . LYS A 1 276 ? -1.253 7.464 -15.723 1.00 77.44 276 LYS A N 1
ATOM 2130 C CA . LYS A 1 276 ? -1.917 8.622 -16.341 1.00 77.44 276 LYS A CA 1
ATOM 2131 C C . LYS A 1 276 ? -3.204 8.249 -17.077 1.00 77.44 276 LYS A C 1
ATOM 2133 O O . LYS A 1 276 ? -4.120 9.059 -17.097 1.00 77.44 276 LYS A O 1
ATOM 2138 N N . ALA A 1 277 ? -3.278 7.064 -17.685 1.00 78.25 277 ALA A N 1
ATOM 2139 C CA . ALA A 1 277 ? -4.525 6.571 -18.265 1.00 78.25 277 ALA A CA 1
ATOM 2140 C C . ALA A 1 277 ? -5.582 6.346 -17.173 1.00 78.25 277 ALA A C 1
ATOM 2142 O O . ALA A 1 277 ? -6.628 6.971 -17.230 1.00 78.25 277 ALA A O 1
ATOM 2143 N N . ARG A 1 278 ? -5.254 5.600 -16.109 1.00 80.81 278 ARG A N 1
ATOM 2144 C CA . ARG A 1 278 ? -6.189 5.352 -14.996 1.00 80.81 278 ARG A CA 1
ATOM 2145 C C . ARG A 1 278 ? -6.666 6.626 -14.296 1.00 80.81 278 ARG A C 1
ATOM 2147 O O . ARG A 1 278 ? -7.840 6.745 -13.986 1.00 80.81 278 ARG A O 1
ATOM 2154 N N . LEU A 1 279 ? -5.780 7.596 -14.068 1.00 79.69 279 LEU A N 1
ATOM 2155 C CA . LEU A 1 279 ? -6.165 8.885 -13.480 1.00 79.69 279 LEU A CA 1
ATOM 2156 C C . LEU A 1 279 ? -7.029 9.751 -14.403 1.00 79.69 279 LEU A C 1
ATOM 2158 O O . LEU A 1 279 ? -7.666 10.690 -13.926 1.00 79.69 279 LEU A O 1
ATOM 2162 N N . ARG A 1 280 ? -6.981 9.527 -15.720 1.00 80.81 280 ARG A N 1
ATOM 2163 C CA . ARG A 1 280 ? -7.929 10.157 -16.643 1.00 80.81 280 ARG A CA 1
ATOM 2164 C C . ARG A 1 280 ? -9.281 9.474 -16.511 1.00 80.81 280 ARG A C 1
ATOM 2166 O O . ARG A 1 280 ? -10.227 10.177 -16.201 1.00 80.81 280 ARG A O 1
ATOM 2173 N N . ASP A 1 281 ? -9.312 8.143 -16.558 1.00 82.44 281 ASP A N 1
ATOM 2174 C CA . ASP A 1 281 ? -10.538 7.350 -16.401 1.00 82.44 281 ASP A CA 1
ATOM 2175 C C . ASP A 1 281 ? -11.270 7.675 -15.079 1.00 82.44 281 ASP A C 1
ATOM 2177 O O . ASP A 1 281 ? -12.474 7.905 -15.073 1.00 82.44 281 ASP A O 1
ATOM 2181 N N . MET A 1 282 ? -10.553 7.787 -13.952 1.00 77.69 282 MET A N 1
ATOM 2182 C CA . MET A 1 282 ? -11.158 8.160 -12.660 1.00 77.69 282 MET A CA 1
ATOM 2183 C C . MET A 1 282 ? -11.686 9.601 -12.632 1.00 77.69 282 MET A C 1
ATOM 2185 O O . MET A 1 282 ? -12.681 9.874 -11.964 1.00 77.69 282 MET A O 1
ATOM 2189 N N . ARG A 1 283 ? -11.023 10.534 -13.331 1.00 81.19 283 ARG A N 1
ATOM 2190 C CA . ARG A 1 283 ? -11.491 11.925 -13.426 1.00 81.19 283 ARG A CA 1
ATOM 2191 C C . ARG A 1 283 ? -12.729 12.028 -14.302 1.00 81.19 283 ARG A C 1
ATOM 2193 O O . ARG A 1 283 ? -13.679 12.667 -13.875 1.00 81.19 283 ARG A O 1
ATOM 2200 N N . SER A 1 284 ? -12.740 11.360 -15.454 1.00 80.12 284 SER A N 1
ATOM 2201 C CA . SER A 1 284 ? -13.921 11.309 -16.313 1.00 80.12 284 SER A CA 1
ATOM 2202 C C . SER A 1 284 ? -15.089 10.605 -15.628 1.00 80.12 284 SER A C 1
ATOM 2204 O O . SER A 1 284 ? -16.204 11.081 -15.750 1.00 80.12 284 SER A O 1
ATOM 2206 N N . LEU A 1 285 ? -14.856 9.539 -14.849 1.00 81.94 285 LEU A N 1
ATOM 2207 C CA . LEU A 1 285 ? -15.918 8.889 -14.067 1.00 81.94 285 LEU A CA 1
ATOM 2208 C C . LEU A 1 285 ? -16.505 9.858 -13.043 1.00 81.94 285 LEU A C 1
ATOM 2210 O O . LEU A 1 285 ? -17.714 10.040 -12.995 1.00 81.94 285 LEU A O 1
ATOM 2214 N N . ARG A 1 286 ? -15.652 10.512 -12.247 1.00 81.88 286 ARG A N 1
ATOM 2215 C CA . ARG A 1 286 ? -16.095 11.497 -11.257 1.00 81.88 286 ARG A CA 1
ATOM 2216 C C . ARG A 1 286 ? -16.898 12.624 -11.908 1.00 81.88 286 ARG A C 1
ATOM 2218 O O . ARG A 1 286 ? -17.946 12.989 -11.393 1.00 81.88 286 ARG A O 1
ATOM 2225 N N . ASP A 1 287 ? -16.396 13.189 -13.000 1.00 78.19 287 ASP A N 1
ATOM 2226 C CA . ASP A 1 287 ? -17.043 14.324 -13.657 1.00 78.19 287 ASP A CA 1
ATOM 2227 C C . ASP A 1 287 ? -18.380 13.896 -14.298 1.00 78.19 287 ASP A C 1
ATOM 2229 O O . ASP A 1 287 ? -19.362 14.628 -14.196 1.00 78.19 287 ASP A O 1
ATOM 2233 N N . LEU A 1 288 ? -18.463 12.671 -14.829 1.00 77.25 288 LEU A N 1
ATOM 2234 C CA . LEU A 1 288 ? -19.694 12.064 -15.338 1.00 77.25 288 LEU A CA 1
ATOM 2235 C C . LEU A 1 288 ? -20.719 11.821 -14.214 1.00 77.25 288 LEU A C 1
ATOM 2237 O O . LEU A 1 288 ? -21.876 12.206 -14.355 1.00 77.25 288 LEU A O 1
ATOM 2241 N N . LEU A 1 289 ? -20.290 11.278 -13.071 1.00 75.12 289 LEU A N 1
ATOM 2242 C CA . LEU A 1 289 ? -21.168 11.006 -11.926 1.00 75.12 289 LEU A CA 1
ATOM 2243 C C . LEU A 1 289 ? -21.683 12.289 -11.248 1.00 75.12 289 LEU A C 1
ATOM 2245 O O . LEU A 1 289 ? -22.776 12.291 -10.696 1.00 75.12 289 LEU A O 1
ATOM 2249 N N . ILE A 1 290 ? -20.902 13.376 -11.270 1.00 78.00 290 ILE A N 1
ATOM 2250 C CA . ILE A 1 290 ? -21.276 14.653 -10.639 1.00 78.00 290 ILE A CA 1
ATOM 2251 C C . ILE A 1 290 ? -22.172 15.502 -11.546 1.00 78.00 290 ILE A C 1
ATOM 2253 O O . ILE A 1 290 ? -23.084 16.152 -11.043 1.00 78.00 290 ILE A O 1
ATOM 2257 N N . TYR A 1 291 ? -21.884 15.562 -12.850 1.00 73.00 291 TYR A N 1
ATOM 2258 C CA . TYR A 1 291 ? -22.522 16.534 -13.748 1.00 73.00 291 TYR A CA 1
ATOM 2259 C C . TYR A 1 291 ? -23.521 15.939 -14.733 1.00 73.00 291 TYR A C 1
ATOM 2261 O O . TYR A 1 291 ? -24.310 16.701 -15.282 1.00 73.00 291 TYR A O 1
ATOM 2269 N N . HIS A 1 292 ? -23.474 14.631 -14.982 1.00 73.38 292 HIS A N 1
ATOM 2270 C CA . HIS A 1 292 ? -24.209 14.023 -16.088 1.00 73.38 292 HIS A CA 1
ATOM 2271 C C . HIS A 1 292 ? -25.076 12.837 -15.692 1.00 73.38 292 HIS A C 1
ATOM 2273 O O . HIS A 1 292 ? -25.629 12.209 -16.584 1.00 73.38 292 HIS A O 1
ATOM 2279 N N . LEU A 1 293 ? -25.221 12.536 -14.398 1.00 73.50 293 LEU A N 1
ATOM 2280 C CA . LEU A 1 293 ? -26.029 11.406 -13.938 1.00 73.50 293 LEU A CA 1
ATOM 2281 C C . LEU A 1 293 ? -27.460 11.457 -14.504 1.00 73.50 293 LEU A C 1
ATOM 2283 O O . LEU A 1 293 ? -27.936 10.446 -14.998 1.00 73.50 293 LEU A O 1
ATOM 2287 N N . ASP A 1 294 ? -28.071 12.645 -14.542 1.00 74.94 294 ASP A N 1
ATOM 2288 C CA . ASP A 1 294 ? -29.422 12.848 -15.087 1.00 74.94 294 ASP A CA 1
ATOM 2289 C C . ASP A 1 294 ? -29.478 12.748 -16.626 1.00 74.94 294 ASP A C 1
ATOM 2291 O O . ASP A 1 294 ? -30.485 12.329 -17.186 1.00 74.94 294 ASP A O 1
ATOM 2295 N N . ASP A 1 295 ? -28.397 13.109 -17.331 1.00 78.75 295 ASP A N 1
ATOM 2296 C CA . ASP A 1 295 ? -28.327 13.024 -18.799 1.00 78.75 295 ASP A CA 1
ATOM 2297 C C . ASP A 1 295 ? -28.046 11.579 -19.278 1.00 78.75 295 ASP A C 1
ATOM 2299 O O . ASP A 1 295 ? -28.213 11.273 -20.460 1.00 78.75 295 ASP A O 1
ATOM 2303 N N . LEU A 1 296 ? -27.564 10.688 -18.398 1.00 76.19 296 LEU A N 1
ATOM 2304 C CA . LEU A 1 296 ? -27.212 9.312 -18.768 1.00 76.19 296 LEU A CA 1
ATOM 2305 C C . LEU A 1 296 ? -28.428 8.476 -19.143 1.00 76.19 296 LEU A C 1
ATOM 2307 O O . LEU A 1 296 ? -28.323 7.690 -20.082 1.00 76.19 296 LEU A O 1
ATOM 2311 N N . ASP A 1 297 ? -29.547 8.651 -18.444 1.00 76.44 297 ASP A N 1
ATOM 2312 C CA . ASP A 1 297 ? -30.783 7.921 -18.730 1.00 76.44 297 ASP A CA 1
ATOM 2313 C C . ASP A 1 297 ? -31.331 8.320 -20.108 1.00 76.44 297 ASP A C 1
ATOM 2315 O O . ASP A 1 297 ? -31.637 7.460 -20.934 1.00 76.44 297 ASP A O 1
ATOM 2319 N N . ASP A 1 298 ? -31.306 9.619 -20.427 1.00 79.25 298 ASP A N 1
ATOM 2320 C CA . ASP A 1 298 ? -31.692 10.142 -21.744 1.00 79.25 298 ASP A CA 1
ATOM 2321 C C . ASP A 1 298 ? -30.774 9.617 -22.867 1.00 79.25 298 ASP A C 1
ATOM 2323 O O . ASP A 1 298 ? -31.230 9.270 -23.963 1.00 79.25 298 ASP A O 1
ATOM 2327 N N . VAL A 1 299 ? -29.461 9.542 -22.614 1.00 78.75 299 VAL A N 1
ATOM 2328 C CA . VAL A 1 299 ? -28.494 8.936 -23.544 1.00 78.75 299 VAL A CA 1
ATOM 2329 C C . VAL A 1 299 ? -28.785 7.447 -23.724 1.00 78.75 299 VAL A C 1
ATOM 2331 O O . VAL A 1 299 ? -28.767 6.954 -24.856 1.00 78.75 299 VAL A O 1
ATOM 2334 N N . LEU A 1 300 ? -29.038 6.728 -22.630 1.00 77.19 300 LEU A N 1
ATOM 2335 C CA . LEU A 1 300 ? -29.283 5.292 -22.629 1.00 77.19 300 LEU A CA 1
ATOM 2336 C C . LEU A 1 300 ? -30.540 4.957 -23.434 1.00 77.19 300 LEU A C 1
ATOM 2338 O O . LEU A 1 300 ? -30.488 4.078 -24.295 1.00 77.19 300 LEU A O 1
ATOM 2342 N N . ASP A 1 301 ? -31.620 5.709 -23.236 1.00 79.19 301 ASP A N 1
ATOM 2343 C CA . ASP A 1 301 ? -32.877 5.539 -23.963 1.00 79.19 301 ASP A CA 1
ATOM 2344 C C . ASP A 1 301 ? -32.713 5.798 -25.466 1.00 79.19 301 ASP A C 1
ATOM 2346 O O . ASP A 1 301 ? -33.151 4.992 -26.294 1.00 79.19 301 ASP A O 1
ATOM 2350 N N . GLN A 1 302 ? -31.997 6.859 -25.854 1.00 78.62 302 GLN A N 1
ATOM 2351 C CA . GLN A 1 302 ? -31.744 7.152 -27.271 1.00 78.62 302 GLN A CA 1
ATOM 2352 C C . GLN A 1 302 ? -30.884 6.085 -27.958 1.00 78.62 302 GLN A C 1
ATOM 2354 O O . GLN A 1 302 ? -31.110 5.749 -29.129 1.00 78.62 302 GLN A O 1
ATOM 2359 N N . VAL A 1 303 ? -29.888 5.545 -27.253 1.00 78.38 303 VAL A N 1
ATOM 2360 C CA . VAL A 1 303 ? -29.052 4.455 -27.771 1.00 78.38 303 VAL A CA 1
ATOM 2361 C C . VAL A 1 303 ? -29.868 3.159 -27.850 1.00 78.38 303 VAL A C 1
ATOM 2363 O O . VAL A 1 303 ? -29.810 2.483 -28.880 1.00 78.38 303 VAL A O 1
ATOM 2366 N N . LYS A 1 304 ? -30.713 2.863 -26.854 1.00 76.69 304 LYS A N 1
ATOM 2367 C CA . LYS A 1 304 ? -31.607 1.689 -26.807 1.00 76.69 304 LYS A CA 1
ATOM 2368 C C . LYS A 1 304 ? -32.622 1.704 -27.947 1.00 76.69 304 LYS A C 1
ATOM 2370 O O . LYS A 1 304 ? -32.775 0.706 -28.650 1.00 76.69 304 LYS A O 1
ATOM 2375 N N . ASP A 1 305 ? -33.246 2.842 -28.224 1.00 79.88 305 ASP A N 1
ATOM 2376 C CA . ASP A 1 305 ? -34.191 2.994 -29.338 1.00 79.88 305 ASP A CA 1
ATOM 2377 C C . ASP A 1 305 ? -33.537 2.860 -30.717 1.00 79.88 305 ASP A C 1
ATOM 2379 O O . ASP A 1 305 ? -34.185 2.517 -31.715 1.00 79.88 305 ASP A O 1
ATOM 2383 N N . ARG A 1 306 ? -32.235 3.121 -30.813 1.00 76.19 306 ARG A N 1
ATOM 2384 C CA . ARG A 1 306 ? -31.468 2.923 -32.045 1.00 76.19 306 ARG A CA 1
ATOM 2385 C C . ARG A 1 306 ? -30.988 1.481 -32.191 1.00 76.19 306 ARG A C 1
ATOM 2387 O O . ARG A 1 306 ? -31.133 0.914 -33.271 1.00 76.19 306 ARG A O 1
ATOM 2394 N N . ALA A 1 307 ? -30.554 0.862 -31.099 1.00 74.62 307 ALA A N 1
ATOM 2395 C CA . ALA A 1 307 ? -30.197 -0.549 -31.052 1.00 74.62 307 ALA A CA 1
ATOM 2396 C C . ALA A 1 307 ? -31.412 -1.464 -31.322 1.00 74.62 307 ALA A C 1
ATOM 2398 O O . ALA A 1 307 ? -31.291 -2.457 -32.038 1.00 74.62 307 ALA A O 1
ATOM 2399 N N . ARG A 1 308 ? -32.621 -1.086 -30.868 1.00 76.00 308 ARG A N 1
ATOM 2400 C CA . ARG A 1 308 ? -33.895 -1.773 -31.183 1.00 76.00 308 ARG A CA 1
ATOM 2401 C C . ARG A 1 308 ? -34.216 -1.808 -32.676 1.00 76.00 308 ARG A C 1
ATOM 2403 O O . ARG A 1 308 ? -34.906 -2.713 -33.132 1.00 76.00 308 ARG A O 1
ATOM 2410 N N . ARG A 1 309 ? -33.703 -0.846 -33.448 1.00 78.56 309 ARG A N 1
ATOM 2411 C CA . ARG A 1 309 ? -33.848 -0.801 -34.911 1.00 78.56 309 ARG A CA 1
ATOM 2412 C C . ARG A 1 309 ? -32.860 -1.722 -35.641 1.00 78.56 309 ARG A C 1
ATOM 2414 O O . ARG A 1 309 ? -32.843 -1.721 -36.867 1.00 78.56 309 ARG A O 1
ATOM 2421 N N . GLY A 1 310 ? -32.060 -2.506 -34.909 1.00 67.62 310 GLY A N 1
ATOM 2422 C CA . GLY A 1 310 ? -31.117 -3.479 -35.465 1.00 67.62 310 GLY A CA 1
ATOM 2423 C C . GLY A 1 310 ? -29.847 -2.858 -36.049 1.00 67.62 310 GLY A C 1
ATOM 2424 O O . GLY A 1 310 ? -29.141 -3.518 -36.805 1.00 67.62 310 GLY A O 1
ATOM 2425 N N . VAL A 1 311 ? -29.561 -1.591 -35.733 1.00 73.56 311 VAL A N 1
ATOM 2426 C CA . VAL A 1 311 ? -28.348 -0.891 -36.172 1.00 73.56 311 VAL A CA 1
ATOM 2427 C C . VAL A 1 311 ? -27.424 -0.750 -34.968 1.00 73.56 311 VAL A C 1
ATOM 2429 O O . VAL A 1 311 ? -27.729 0.011 -34.050 1.00 73.56 311 VAL A O 1
ATOM 2432 N N . GLY A 1 312 ? -26.311 -1.489 -34.966 1.00 71.06 312 GLY A N 1
ATOM 2433 C CA . GLY A 1 312 ? -25.273 -1.352 -33.944 1.00 71.06 312 GLY A CA 1
ATOM 2434 C C . GLY A 1 312 ? -24.689 0.060 -33.958 1.00 71.06 312 GLY A C 1
ATOM 2435 O O . GLY A 1 312 ? -24.321 0.576 -35.016 1.00 71.06 312 GLY A O 1
ATOM 2436 N N . VAL A 1 313 ? -24.627 0.711 -32.796 1.00 78.00 313 VAL A N 1
ATOM 2437 C CA . VAL A 1 313 ? -24.185 2.110 -32.715 1.00 78.00 313 VAL A CA 1
ATOM 2438 C C . VAL A 1 313 ? -22.661 2.151 -32.689 1.00 78.00 313 VAL A C 1
ATOM 2440 O O . VAL A 1 313 ? -22.023 1.695 -31.743 1.00 78.00 313 VAL A O 1
ATOM 2443 N N . THR A 1 314 ? -22.064 2.728 -33.732 1.00 82.75 314 THR A N 1
ATOM 2444 C CA . THR A 1 314 ? -20.602 2.886 -33.813 1.00 82.75 314 THR A CA 1
ATOM 2445 C C . THR A 1 314 ? -20.140 4.033 -32.906 1.00 82.75 314 THR A C 1
ATOM 2447 O O . THR A 1 314 ? -20.842 5.032 -32.752 1.00 82.75 314 THR A O 1
ATOM 2450 N N . ARG A 1 315 ? -18.903 3.991 -32.395 1.00 79.62 315 ARG A N 1
ATOM 2451 C CA . ARG A 1 315 ? -18.286 5.050 -31.557 1.00 79.62 315 ARG A CA 1
ATOM 2452 C C . ARG A 1 315 ? -18.532 6.500 -32.010 1.00 79.62 315 ARG A C 1
ATOM 2454 O O . ARG A 1 315 ? -18.721 7.390 -31.184 1.00 79.62 315 ARG A O 1
ATOM 2461 N N . LYS A 1 316 ? -18.518 6.769 -33.321 1.00 80.81 316 LYS A N 1
ATOM 2462 C CA . LYS A 1 316 ? -18.774 8.117 -33.870 1.00 80.81 316 LYS A CA 1
ATOM 2463 C C . LYS A 1 316 ? -20.242 8.531 -33.763 1.00 80.81 316 LYS A C 1
ATOM 2465 O O . LYS A 1 316 ? -20.525 9.703 -33.544 1.00 80.81 316 LYS A O 1
ATOM 2470 N N . GLU A 1 317 ? -21.149 7.578 -33.926 1.00 79.62 317 GLU A N 1
ATOM 2471 C CA . GLU A 1 317 ? -22.591 7.789 -33.824 1.00 79.62 317 GLU A CA 1
ATOM 2472 C C . GLU A 1 317 ? -23.006 7.947 -32.364 1.00 79.62 317 GLU A C 1
ATOM 2474 O O . GLU A 1 317 ? -23.763 8.859 -32.050 1.00 79.62 317 GLU A O 1
ATOM 2479 N N . PHE A 1 318 ? -22.419 7.158 -31.461 1.00 81.19 318 PHE A N 1
ATOM 2480 C CA . PHE A 1 318 ? -22.593 7.327 -30.019 1.00 81.19 318 PHE A CA 1
ATOM 2481 C C . PHE A 1 318 ? -22.192 8.736 -29.568 1.00 81.19 318 PHE A C 1
ATOM 2483 O O . PHE A 1 318 ? -22.936 9.403 -28.860 1.00 81.19 318 PHE A O 1
ATOM 2490 N N . HIS A 1 319 ? -21.062 9.255 -30.064 1.00 81.56 319 HIS A N 1
ATOM 2491 C CA . HIS A 1 319 ? -20.641 10.624 -29.761 1.00 81.56 319 HIS A CA 1
ATOM 2492 C C . HIS A 1 319 ? -21.630 11.692 -30.254 1.00 81.56 319 HIS A C 1
ATOM 2494 O O . HIS A 1 319 ? -21.748 12.748 -29.636 1.00 81.56 319 HIS A O 1
ATOM 2500 N N . HIS A 1 320 ? -22.341 11.430 -31.354 1.00 80.75 320 HIS A N 1
ATOM 2501 C CA . HIS A 1 320 ? -23.398 12.319 -31.832 1.00 80.75 320 HIS A CA 1
ATOM 2502 C C . HIS A 1 320 ? -24.630 12.262 -30.925 1.00 80.75 320 HIS A C 1
ATOM 2504 O O . HIS A 1 320 ? -25.155 13.310 -30.569 1.00 80.75 320 HIS A O 1
ATOM 2510 N N . ILE A 1 321 ? -25.046 11.060 -30.517 1.00 77.94 321 ILE A N 1
ATOM 2511 C CA . ILE A 1 321 ? -26.195 10.848 -29.625 1.00 77.94 321 ILE A CA 1
ATOM 2512 C C . ILE A 1 321 ? -25.952 11.524 -28.276 1.00 77.94 321 ILE A C 1
ATOM 2514 O O . ILE A 1 321 ? -26.782 12.298 -27.819 1.00 77.94 321 ILE A O 1
ATOM 2518 N N . VAL A 1 322 ? -24.767 11.346 -27.688 1.00 79.81 322 VAL A N 1
ATOM 2519 C CA . VAL A 1 322 ? -24.417 12.002 -26.419 1.00 79.81 322 VAL A CA 1
ATOM 2520 C C . VAL A 1 322 ? -24.419 13.526 -26.549 1.00 79.81 322 VAL A C 1
ATOM 2522 O O . VAL A 1 322 ? -24.872 14.228 -25.653 1.00 79.81 322 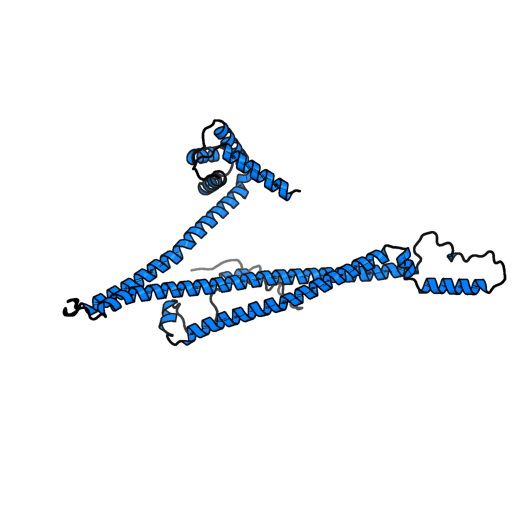VAL A O 1
ATOM 2525 N N . LYS A 1 323 ? -23.968 1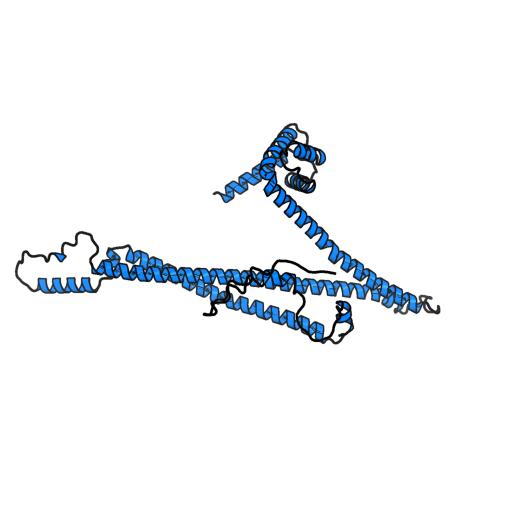4.069 -27.683 1.00 79.31 323 LYS A N 1
ATOM 2526 C CA . LYS A 1 323 ? -23.991 15.518 -27.919 1.00 79.31 323 LYS A CA 1
ATOM 2527 C C . LYS A 1 323 ? -25.411 16.079 -28.085 1.00 79.31 323 LYS A C 1
ATOM 2529 O O . LYS A 1 323 ? -25.618 17.265 -27.851 1.00 79.31 323 LYS A O 1
ATOM 2534 N N . GLU A 1 324 ? -26.346 15.254 -28.538 1.00 75.88 324 GLU A N 1
ATOM 2535 C CA . GLU A 1 324 ? -27.744 15.618 -28.772 1.00 75.88 324 GLU A CA 1
ATOM 2536 C C . GLU A 1 324 ? -28.608 15.439 -27.514 1.00 75.88 324 GLU A C 1
ATOM 2538 O O . GLU A 1 324 ? -29.516 16.232 -27.278 1.00 75.88 324 GLU A O 1
ATOM 2543 N N . ALA A 1 325 ? -28.291 14.439 -26.689 1.00 71.81 325 ALA A N 1
ATOM 2544 C CA . ALA A 1 325 ? -28.992 14.128 -25.449 1.00 71.81 325 ALA A CA 1
ATOM 2545 C C . ALA A 1 325 ? -28.582 15.027 -24.270 1.00 71.81 325 ALA A C 1
ATOM 2547 O O . ALA A 1 325 ? -29.433 15.380 -23.461 1.00 71.81 325 ALA A O 1
ATOM 2548 N N . VAL A 1 326 ? -27.312 15.443 -24.180 1.00 72.88 326 VAL A N 1
ATOM 2549 C CA . VAL A 1 326 ? -26.823 16.255 -23.052 1.00 72.88 326 VAL A CA 1
ATOM 2550 C C . VAL A 1 326 ? -27.404 17.669 -23.120 1.00 72.88 326 VAL A C 1
ATOM 2552 O O . VAL A 1 326 ? -27.025 18.478 -23.972 1.00 72.88 326 VAL A O 1
ATOM 2555 N N . ARG A 1 327 ? -28.313 17.987 -22.191 1.00 65.81 327 ARG A N 1
ATOM 2556 C CA . ARG A 1 327 ? -28.985 19.299 -22.105 1.00 65.81 327 ARG A CA 1
ATOM 2557 C C . ARG A 1 327 ? -28.169 20.344 -21.340 1.00 65.81 327 ARG A C 1
ATOM 2559 O O . ARG A 1 327 ? -28.480 21.535 -21.407 1.00 65.81 327 ARG A O 1
ATOM 2566 N N . GLY A 1 328 ? -27.136 19.904 -20.620 1.00 67.19 328 GLY A N 1
ATOM 2567 C CA . GLY A 1 328 ? -26.274 20.729 -19.774 1.00 67.19 328 GLY A CA 1
ATOM 2568 C C . GLY A 1 328 ? -24.898 21.051 -20.372 1.00 67.19 328 GLY A C 1
ATOM 2569 O O . GLY A 1 328 ? -24.746 21.428 -21.535 1.00 67.19 328 GLY A O 1
ATOM 2570 N N . LYS A 1 329 ? -23.857 20.959 -19.536 1.00 72.00 329 LYS A N 1
ATOM 2571 C CA . LYS A 1 329 ? -22.457 21.157 -19.946 1.00 72.00 329 LYS A CA 1
ATOM 2572 C C . LYS A 1 329 ? -22.084 20.106 -21.006 1.00 72.00 329 LYS A C 1
ATOM 2574 O O . LYS A 1 329 ? -22.364 18.940 -20.793 1.00 72.00 329 LYS A O 1
ATOM 2579 N N . PRO A 1 330 ? -21.425 20.448 -22.123 1.00 67.25 330 PRO A N 1
ATOM 2580 C CA . PRO A 1 330 ? -21.042 19.430 -23.096 1.00 67.25 330 PRO A CA 1
ATOM 2581 C C . PRO A 1 330 ? -20.030 18.458 -22.473 1.00 67.25 330 PRO A C 1
ATOM 2583 O O . PRO A 1 330 ? -18.976 18.900 -22.002 1.00 67.25 330 PRO A O 1
ATOM 2586 N N . MET A 1 331 ? -20.332 17.155 -22.507 1.00 68.62 331 MET A N 1
ATOM 2587 C CA . MET A 1 331 ? -19.389 16.117 -22.089 1.00 68.62 331 MET A CA 1
ATOM 2588 C C . MET A 1 331 ? -18.087 16.219 -22.890 1.00 68.62 331 MET A C 1
ATOM 2590 O O . MET A 1 331 ? -18.073 16.373 -24.118 1.00 68.62 331 MET A O 1
ATOM 2594 N N . SER A 1 332 ? -16.964 16.103 -22.191 1.00 78.38 332 SER A N 1
ATOM 2595 C CA . SER A 1 332 ? -15.647 15.992 -22.801 1.00 78.38 332 SER A CA 1
ATOM 2596 C C . SER A 1 332 ? -15.556 14.715 -23.637 1.00 78.38 332 SER A C 1
ATOM 2598 O O . SER A 1 332 ? -16.123 13.678 -23.301 1.00 78.38 332 SER A O 1
ATOM 2600 N N . LYS A 1 333 ? -14.755 14.741 -24.708 1.00 79.06 333 LYS A N 1
ATOM 2601 C CA . LYS A 1 333 ? -14.493 13.551 -25.540 1.00 79.06 333 LYS A CA 1
ATOM 2602 C C . LYS A 1 333 ? -13.990 12.355 -24.724 1.00 79.06 333 LYS A C 1
ATOM 2604 O O . LYS A 1 333 ? -14.226 11.225 -25.125 1.00 79.06 333 LYS A O 1
ATOM 2609 N N . GLU A 1 334 ? -13.299 12.609 -23.614 1.00 75.12 334 GLU A N 1
ATOM 2610 C CA . GLU A 1 334 ? -12.785 11.573 -22.710 1.00 75.12 334 GLU A CA 1
ATOM 2611 C C . GLU A 1 334 ? -13.900 10.907 -21.884 1.00 75.12 334 GLU A C 1
ATOM 2613 O O . GLU A 1 334 ? -13.845 9.705 -21.650 1.00 75.12 334 GLU A O 1
ATOM 2618 N N . GLU A 1 335 ? -14.930 11.661 -21.493 1.00 76.31 335 GLU A N 1
ATOM 2619 C CA . GLU A 1 335 ? -16.093 11.155 -20.747 1.00 76.31 335 GLU A CA 1
ATOM 2620 C C . GLU A 1 335 ? -16.974 10.290 -21.646 1.00 76.31 335 GLU A C 1
ATOM 2622 O O . GLU A 1 335 ? -17.333 9.178 -21.272 1.00 76.31 335 GLU A O 1
ATOM 2627 N N . VAL A 1 336 ? -17.224 10.749 -22.876 1.00 80.81 336 VAL A N 1
ATOM 2628 C CA . VAL A 1 336 ? -17.981 9.981 -23.875 1.00 80.81 336 VAL A CA 1
ATOM 2629 C C . VAL A 1 336 ? -17.263 8.684 -24.250 1.00 80.81 336 VAL A C 1
ATOM 2631 O O . VAL A 1 336 ? -17.904 7.660 -24.458 1.00 80.81 336 VAL A O 1
ATOM 2634 N N . ASP A 1 337 ? -15.931 8.710 -24.328 1.00 82.75 337 ASP A N 1
ATOM 2635 C CA . ASP A 1 337 ? -15.136 7.521 -24.638 1.00 82.75 337 ASP A CA 1
ATOM 2636 C C . ASP A 1 337 ? -15.103 6.516 -23.484 1.00 82.75 337 ASP A C 1
ATOM 2638 O O . ASP A 1 337 ? -15.136 5.306 -23.708 1.00 82.75 337 ASP A O 1
ATOM 2642 N N . LEU A 1 338 ? -15.061 7.016 -22.245 1.00 78.50 338 LEU A N 1
ATOM 2643 C CA . LEU A 1 338 ? -15.213 6.177 -21.064 1.00 78.50 338 LEU A CA 1
ATOM 2644 C C . LEU A 1 338 ? -16.596 5.519 -21.059 1.00 78.50 338 LEU A C 1
ATOM 2646 O O . LEU A 1 338 ? -16.678 4.309 -20.881 1.00 78.50 338 LEU A O 1
ATOM 2650 N N . LEU A 1 339 ? -17.652 6.297 -21.298 1.00 78.81 339 LEU A N 1
ATOM 2651 C CA . LEU A 1 339 ? -19.029 5.814 -21.305 1.00 78.81 339 LEU A CA 1
ATOM 2652 C C . LEU A 1 339 ? -19.250 4.760 -22.397 1.00 78.81 339 LEU A C 1
ATOM 2654 O O . LEU A 1 339 ? -19.764 3.681 -22.120 1.00 78.81 339 LEU A O 1
ATOM 2658 N N . TYR A 1 340 ? -18.756 5.022 -23.609 1.00 81.19 340 TYR A N 1
ATOM 2659 C CA . TYR A 1 340 ? -18.773 4.060 -24.708 1.00 81.19 340 TYR A CA 1
ATOM 2660 C C . TYR A 1 340 ? -18.096 2.741 -24.321 1.00 81.19 340 TYR A C 1
ATOM 2662 O O . TYR A 1 340 ? -18.641 1.672 -24.553 1.00 81.19 340 TYR A O 1
ATOM 2670 N N . ARG A 1 341 ? -16.924 2.810 -23.679 1.00 80.50 341 ARG A N 1
ATOM 2671 C CA . ARG A 1 341 ? -16.163 1.632 -23.241 1.00 80.50 341 ARG A CA 1
ATOM 2672 C C . ARG A 1 341 ? -16.815 0.869 -22.082 1.00 80.50 341 ARG A C 1
ATOM 2674 O O . ARG A 1 341 ? -16.502 -0.302 -21.896 1.00 80.50 341 ARG A O 1
ATOM 2681 N N . VAL A 1 342 ? -17.629 1.533 -21.266 1.00 77.44 342 VAL A N 1
ATOM 2682 C CA . VAL A 1 342 ? -18.387 0.890 -20.183 1.00 77.44 342 VAL A CA 1
ATOM 2683 C C . VAL A 1 342 ? -19.595 0.143 -20.749 1.00 77.44 342 VAL A C 1
ATOM 2685 O O . VAL A 1 342 ? -19.888 -0.949 -20.275 1.00 77.44 342 VAL A O 1
ATOM 2688 N N . PHE A 1 343 ? -20.245 0.687 -21.780 1.00 75.56 343 PHE A N 1
ATOM 2689 C CA . PHE A 1 343 ? -21.374 0.029 -22.439 1.00 75.56 343 PHE A CA 1
ATOM 2690 C C . PHE A 1 343 ? -20.953 -1.074 -23.427 1.00 75.56 343 PHE A C 1
ATOM 2692 O O . PHE A 1 343 ? -21.617 -2.105 -23.495 1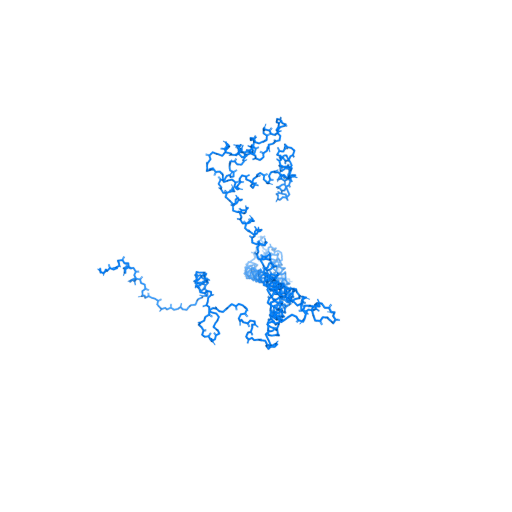.00 75.56 343 PHE A O 1
ATOM 2699 N N . ASP A 1 344 ? -19.835 -0.899 -24.138 1.00 79.69 344 ASP A N 1
ATOM 2700 C CA . ASP A 1 344 ? -19.245 -1.888 -25.055 1.00 79.69 344 ASP A CA 1
ATOM 2701 C C . ASP A 1 344 ? -18.530 -2.996 -24.254 1.00 79.69 344 ASP A C 1
ATOM 2703 O O . ASP A 1 344 ? -17.323 -2.950 -23.974 1.00 79.69 344 ASP A O 1
ATOM 2707 N N . THR A 1 345 ? -19.317 -3.976 -23.805 1.00 71.75 345 THR A N 1
ATOM 2708 C CA . THR A 1 345 ? -18.864 -5.051 -22.910 1.00 71.75 345 THR A CA 1
ATOM 2709 C C . THR A 1 345 ? -18.058 -6.106 -23.666 1.00 71.75 345 THR A C 1
ATOM 2711 O O . THR A 1 345 ? -17.094 -6.664 -23.122 1.00 71.75 345 THR A O 1
ATOM 2714 N N . ASN A 1 346 ? -18.416 -6.384 -24.922 1.00 75.94 346 ASN A N 1
ATOM 2715 C CA . ASN A 1 346 ? -17.751 -7.383 -25.754 1.00 75.94 346 ASN A CA 1
ATOM 2716 C C . ASN A 1 346 ? -16.495 -6.839 -26.481 1.00 75.94 346 ASN A C 1
ATOM 2718 O O . ASN A 1 346 ? -15.674 -7.637 -26.947 1.00 75.94 346 ASN A O 1
ATOM 2722 N N . LYS A 1 347 ? -16.287 -5.511 -26.484 1.00 75.81 347 LYS A N 1
ATOM 2723 C CA . LYS A 1 347 ? -15.176 -4.786 -27.130 1.00 75.81 347 LYS A CA 1
ATOM 2724 C C . LYS A 1 347 ? -15.118 -4.963 -28.648 1.00 75.81 347 LYS A C 1
ATOM 2726 O O . LYS A 1 347 ? -14.025 -4.891 -29.223 1.00 75.81 347 LYS A O 1
ATOM 2731 N N . ASP A 1 348 ? -16.244 -5.223 -29.294 1.00 77.31 348 ASP A N 1
ATOM 2732 C CA . ASP A 1 348 ? -16.333 -5.403 -30.742 1.00 77.31 348 ASP A CA 1
ATOM 2733 C C . ASP A 1 348 ? -16.388 -4.061 -31.495 1.00 77.31 348 ASP A C 1
ATOM 2735 O O . ASP A 1 348 ? -16.154 -4.018 -32.707 1.00 77.31 348 ASP A O 1
ATOM 2739 N N . GLY A 1 349 ? -16.590 -2.952 -30.773 1.00 73.25 349 GLY A N 1
ATOM 2740 C CA . GLY A 1 349 ? -16.674 -1.618 -31.349 1.00 73.25 349 GLY A CA 1
ATOM 2741 C C . GLY A 1 349 ? -18.052 -1.261 -31.914 1.00 73.25 349 GLY A C 1
ATOM 2742 O O . GLY A 1 349 ? -18.135 -0.275 -32.658 1.00 73.25 349 GLY A O 1
ATOM 2743 N N . PHE A 1 350 ? -19.106 -1.988 -31.531 1.00 76.31 350 PHE A N 1
ATOM 2744 C CA . PHE A 1 350 ? -20.507 -1.726 -31.845 1.00 76.31 350 PHE A CA 1
ATOM 2745 C C . PHE A 1 350 ? -21.397 -1.954 -30.621 1.00 76.31 350 PHE A C 1
ATOM 2747 O O . PHE A 1 350 ? -21.440 -3.031 -30.054 1.00 76.31 350 PHE A O 1
ATOM 2754 N N . LEU A 1 351 ? -22.198 -0.954 -30.261 1.00 75.75 351 LEU A N 1
ATOM 2755 C CA . LEU A 1 351 ? -23.180 -1.126 -29.190 1.00 75.75 351 LEU A CA 1
ATOM 2756 C C . LEU A 1 351 ? -24.421 -1.836 -29.733 1.00 75.75 351 LEU A C 1
ATOM 2758 O O . LEU A 1 351 ? -25.206 -1.238 -30.482 1.00 75.75 351 LEU A O 1
ATOM 2762 N N . GLU A 1 352 ? -24.592 -3.102 -29.356 1.00 75.81 352 GLU A N 1
ATOM 2763 C CA . GLU A 1 352 ? -25.774 -3.904 -29.680 1.00 75.81 352 GLU A CA 1
ATOM 2764 C C . GLU A 1 352 ? -26.797 -3.919 -28.537 1.00 75.81 352 GLU A C 1
ATOM 2766 O O . GLU A 1 352 ? -26.469 -3.804 -27.357 1.00 75.81 352 GLU A O 1
ATOM 2771 N N . LEU A 1 353 ? -28.071 -4.139 -28.878 1.00 66.94 353 LEU A N 1
ATOM 2772 C CA . LEU A 1 353 ? -29.162 -4.190 -27.897 1.00 66.94 353 LEU A CA 1
ATOM 2773 C C . LEU A 1 353 ? -28.933 -5.277 -26.832 1.00 66.94 353 LEU A C 1
ATOM 2775 O O . LEU A 1 353 ? -29.244 -5.076 -25.661 1.00 66.94 353 LEU A O 1
ATOM 2779 N N . THR A 1 354 ? -28.359 -6.411 -27.244 1.00 65.56 354 THR A N 1
ATOM 2780 C CA . THR A 1 354 ? -28.022 -7.546 -26.375 1.00 65.56 354 THR A CA 1
ATOM 2781 C C . THR A 1 354 ? -27.027 -7.159 -25.281 1.00 65.56 354 THR A C 1
ATOM 2783 O O . THR A 1 354 ? -27.094 -7.688 -24.177 1.00 65.56 354 THR A O 1
ATOM 2786 N N . GLU A 1 355 ? -26.116 -6.227 -25.557 1.00 67.25 355 GLU A N 1
ATOM 2787 C CA . GLU A 1 355 ? -25.151 -5.753 -24.565 1.00 67.25 355 GLU A CA 1
ATOM 2788 C C . GLU A 1 355 ? -25.787 -4.824 -23.544 1.00 67.25 355 GLU A C 1
ATOM 2790 O O . GLU A 1 355 ? -25.492 -4.920 -22.357 1.00 67.25 355 GLU A O 1
ATOM 2795 N N . MET A 1 356 ? -26.707 -3.971 -23.994 1.00 63.88 356 MET A N 1
ATOM 2796 C CA . MET A 1 356 ? -27.396 -3.033 -23.112 1.00 63.88 356 MET A CA 1
ATOM 2797 C C . MET A 1 356 ? -28.315 -3.765 -22.129 1.00 63.88 356 MET A C 1
ATOM 2799 O O . MET A 1 356 ? -28.306 -3.457 -20.943 1.00 63.88 356 MET A O 1
ATOM 2803 N N . VAL A 1 357 ? -29.040 -4.789 -22.599 1.00 66.25 357 VAL A N 1
ATOM 2804 C CA . VAL A 1 357 ? -29.880 -5.645 -21.738 1.00 66.25 357 VAL A CA 1
ATOM 2805 C C . VAL A 1 357 ? -29.033 -6.388 -20.702 1.00 66.25 357 VAL A C 1
ATOM 2807 O O . VAL A 1 357 ? -29.441 -6.537 -19.556 1.00 66.25 357 VAL A O 1
ATOM 2810 N N . ARG A 1 358 ? -27.821 -6.808 -21.077 1.00 65.31 358 ARG A N 1
ATOM 2811 C CA . ARG A 1 358 ? -26.904 -7.518 -20.178 1.00 65.31 358 ARG A CA 1
ATOM 2812 C C . ARG A 1 358 ? -26.335 -6.627 -19.074 1.00 65.31 358 ARG A C 1
ATOM 2814 O O . ARG A 1 358 ? -26.064 -7.124 -17.987 1.00 65.31 358 ARG A O 1
ATOM 2821 N N . VAL A 1 359 ? -26.130 -5.339 -19.354 1.00 64.56 359 VAL A N 1
ATOM 2822 C CA . VAL A 1 359 ? -25.727 -4.347 -18.344 1.00 64.56 359 VAL A CA 1
ATOM 2823 C C . VAL A 1 359 ? -26.872 -4.099 -17.356 1.00 64.56 359 VAL A C 1
ATOM 2825 O O . VAL A 1 359 ? -26.623 -4.057 -16.157 1.00 64.56 359 VAL A O 1
ATOM 2828 N N . GLU A 1 360 ? -28.113 -4.013 -17.844 1.00 64.69 360 GLU A N 1
ATOM 2829 C CA . GLU A 1 360 ? -29.330 -3.834 -17.033 1.00 64.69 360 GLU A CA 1
ATOM 2830 C C . GLU A 1 360 ? -29.556 -5.036 -16.087 1.00 64.69 360 GLU A C 1
ATOM 2832 O O . GLU A 1 360 ? -29.652 -4.847 -14.877 1.00 64.69 360 GLU A O 1
ATOM 2837 N N . GLU A 1 361 ? -29.478 -6.278 -16.596 1.00 64.88 361 GLU A N 1
ATOM 2838 C CA . GLU A 1 361 ? -29.563 -7.500 -15.767 1.00 64.88 361 GLU A CA 1
ATOM 2839 C C . GLU A 1 361 ? -28.471 -7.565 -14.685 1.00 64.88 361 GLU A C 1
ATOM 2841 O O . GLU A 1 361 ? -28.723 -8.029 -13.575 1.00 64.88 361 GLU A O 1
ATOM 2846 N N . HIS A 1 362 ? -27.252 -7.095 -14.978 1.00 62.38 362 HIS A N 1
ATOM 2847 C CA . HIS A 1 362 ? -26.155 -7.117 -14.005 1.00 62.38 362 HIS A CA 1
ATOM 2848 C C . HIS A 1 362 ? -26.360 -6.113 -12.865 1.00 62.38 362 HIS A C 1
ATOM 2850 O O . HIS A 1 362 ? -26.023 -6.418 -11.721 1.00 62.38 362 HIS A O 1
ATOM 2856 N N . ILE A 1 363 ? -26.910 -4.935 -13.172 1.00 61.19 363 ILE A N 1
ATOM 2857 C CA . ILE A 1 363 ? -27.198 -3.892 -12.180 1.00 61.19 363 ILE A CA 1
ATOM 2858 C C . ILE A 1 363 ? -28.349 -4.340 -11.266 1.00 61.19 363 ILE A C 1
ATOM 2860 O O . ILE A 1 363 ? -28.241 -4.214 -10.045 1.00 61.19 363 ILE A O 1
ATOM 2864 N N . ASP A 1 364 ? -29.404 -4.930 -11.832 1.00 62.72 364 ASP A N 1
ATOM 2865 C CA . ASP A 1 364 ? -30.572 -5.394 -11.074 1.00 62.72 364 ASP A CA 1
ATOM 2866 C C . ASP A 1 364 ? -30.263 -6.611 -10.180 1.00 62.72 364 ASP A C 1
ATOM 2868 O O . ASP A 1 364 ? -30.716 -6.669 -9.030 1.00 62.72 364 ASP A O 1
ATOM 2872 N N . ASP A 1 365 ? -29.445 -7.562 -10.651 1.00 63.34 365 ASP A N 1
ATOM 2873 C CA . ASP A 1 365 ? -29.002 -8.720 -9.856 1.00 63.34 365 ASP A CA 1
ATOM 2874 C C . ASP A 1 365 ? -28.066 -8.314 -8.700 1.00 63.34 365 ASP A C 1
ATOM 2876 O O . ASP A 1 365 ? -28.130 -8.887 -7.605 1.00 63.34 365 ASP A O 1
ATOM 2880 N N . GLU A 1 366 ? -27.181 -7.334 -8.917 1.00 58.94 366 GLU A N 1
ATOM 2881 C CA . GLU A 1 366 ? -26.270 -6.819 -7.886 1.00 58.94 366 GLU A CA 1
ATOM 2882 C C . GLU A 1 366 ? -27.024 -6.008 -6.819 1.00 58.94 366 GLU A C 1
ATOM 2884 O O . GLU A 1 366 ? -26.778 -6.177 -5.618 1.00 58.94 366 GLU A O 1
ATOM 2889 N N . PHE A 1 367 ? -28.006 -5.202 -7.232 1.00 54.84 367 PHE A N 1
ATOM 2890 C CA . PHE A 1 367 ? -28.893 -4.467 -6.328 1.00 54.84 367 PHE A CA 1
ATOM 2891 C C . PHE A 1 367 ? -29.787 -5.412 -5.505 1.00 54.84 367 PHE A C 1
ATOM 2893 O O . PHE A 1 367 ? -29.913 -5.266 -4.288 1.00 54.84 367 PHE A O 1
ATOM 2900 N N . SER A 1 368 ? -30.334 -6.457 -6.133 1.00 63.59 368 SER A N 1
ATOM 2901 C CA . SER A 1 368 ? -31.167 -7.461 -5.453 1.00 63.59 368 SER A CA 1
ATOM 2902 C C . SER A 1 368 ? -30.393 -8.282 -4.414 1.00 63.59 368 SER A C 1
ATOM 2904 O O . SER A 1 368 ? -30.960 -8.690 -3.404 1.00 63.59 368 SER A O 1
ATOM 2906 N N . ARG A 1 369 ? -29.088 -8.508 -4.622 1.00 63.44 369 ARG A N 1
ATOM 2907 C CA . ARG A 1 369 ? -28.212 -9.218 -3.668 1.00 63.44 369 ARG A CA 1
ATOM 2908 C C . ARG A 1 369 ? -27.710 -8.368 -2.507 1.00 63.44 369 ARG A C 1
ATOM 2910 O O . ARG A 1 369 ? -27.263 -8.928 -1.514 1.00 63.44 369 ARG A O 1
ATOM 2917 N N . THR A 1 370 ? -27.705 -7.048 -2.653 1.00 57.84 370 THR A N 1
ATOM 2918 C CA . THR A 1 370 ? -27.231 -6.116 -1.618 1.00 57.84 370 THR A CA 1
ATOM 2919 C C . THR A 1 370 ? -28.361 -5.592 -0.732 1.00 57.84 370 THR A C 1
ATOM 2921 O O . THR A 1 370 ? -28.091 -5.123 0.372 1.00 57.84 370 THR A O 1
ATOM 2924 N N . HIS A 1 371 ? -29.613 -5.705 -1.188 1.00 51.50 371 HIS A N 1
ATOM 2925 C CA . HIS A 1 371 ? -30.814 -5.260 -0.475 1.00 51.50 371 HIS A CA 1
ATOM 2926 C C . HIS A 1 371 ? -31.753 -6.393 -0.003 1.00 51.50 371 HIS A C 1
ATOM 2928 O O . HIS A 1 371 ? -32.842 -6.104 0.498 1.00 51.50 371 HIS A O 1
ATOM 2934 N N . MET A 1 372 ? -31.325 -7.657 -0.105 1.00 44.00 372 MET A N 1
ATOM 2935 C CA . MET A 1 372 ? -31.852 -8.801 0.661 1.00 44.00 372 MET A CA 1
ATOM 2936 C C . MET A 1 372 ? -30.850 -9.205 1.736 1.00 44.00 372 MET A C 1
ATOM 2938 O O . MET A 1 372 ? -31.312 -9.588 2.834 1.00 44.00 372 MET A O 1
#